Protein AF-A0A2V8YR56-F1 (afdb_monomer_lite)

pLDDT: mean 75.78, std 19.85, range [30.28, 98.62]

Secondary structure (DSSP, 8-state):
---------------TTHHHHHHHHHHHHHHHHHHHTTSSTTSHHHHHHHHHHHHHHHHHHHHHHHHHHHHHHHHHHHHHHHHHHHHHHHHHHHHHHHHHHHHHHHHHHHHHHHHHHHHHHHHHHHHHHHHHHHHHHHHHHHHHHHHHHHHHHHHHHHHHHHHHHHHHHHHHHHHHHHHHHHHHHHHHHHHHHHHHHHHHHHHHHHHHHH-TTEEEEEE--B-TT--BPSP-EEEEEETTS--EEEES-TTTSTT--TT-EEEEEE--SSS-S--EEEEEEE--TT---PPP---

Structure (mmCIF, N/CA/C/O backbone):
data_AF-A0A2V8YR56-F1
#
_entry.id   AF-A0A2V8YR56-F1
#
loop_
_atom_site.group_PDB
_atom_site.id
_atom_site.type_symbol
_atom_site.label_atom_id
_atom_site.label_alt_id
_atom_site.label_comp_id
_atom_site.label_asym_id
_atom_site.label_entity_id
_atom_site.label_seq_id
_atom_site.pdbx_PDB_ins_code
_atom_site.Cartn_x
_atom_site.Cartn_y
_atom_site.Cartn_z
_atom_site.occupancy
_atom_site.B_iso_or_equiv
_atom_site.auth_seq_id
_atom_site.auth_comp_id
_atom_site.auth_asym_id
_atom_site.auth_atom_id
_atom_site.pdbx_PDB_model_num
ATOM 1 N N . MET A 1 1 ? -68.450 28.497 108.795 1.00 38.78 1 MET A N 1
ATOM 2 C CA . MET A 1 1 ? -69.759 29.165 108.996 1.00 38.78 1 MET A CA 1
ATOM 3 C C . MET A 1 1 ? -70.811 28.077 109.131 1.00 38.78 1 MET A C 1
ATOM 5 O O . MET A 1 1 ? -70.766 27.164 108.332 1.00 38.78 1 MET A O 1
ATOM 9 N N . ALA A 1 2 ? -71.760 28.048 110.050 1.00 37.81 2 ALA A N 1
ATOM 10 C CA . ALA A 1 2 ? -71.986 28.731 111.309 1.00 37.81 2 ALA A CA 1
ATOM 11 C C . ALA A 1 2 ? -72.981 27.822 112.057 1.00 37.81 2 ALA A C 1
ATOM 13 O O . ALA A 1 2 ? -73.969 27.380 111.478 1.00 37.81 2 ALA A O 1
ATOM 14 N N . SER A 1 3 ? -72.681 27.518 113.317 1.00 43.03 3 SER A N 1
ATOM 15 C CA . SER A 1 3 ? -73.612 26.914 114.273 1.00 43.03 3 SER A CA 1
ATOM 16 C C . SER A 1 3 ? -74.784 27.865 114.526 1.00 43.03 3 SER A C 1
ATOM 18 O O . SER A 1 3 ? -74.559 29.077 114.558 1.00 43.03 3 SER A O 1
ATOM 20 N N . LYS A 1 4 ? -75.993 27.338 114.773 1.00 40.09 4 LYS A N 1
ATOM 21 C CA . LYS A 1 4 ? -76.930 27.962 115.722 1.00 40.09 4 LYS A CA 1
ATOM 22 C C . LYS A 1 4 ? -78.065 27.032 116.148 1.00 40.09 4 LYS A C 1
ATOM 24 O O . LYS A 1 4 ? -78.967 26.701 115.388 1.00 40.09 4 LYS A O 1
ATOM 29 N N . ILE A 1 5 ? -77.985 26.685 117.426 1.00 47.59 5 ILE A N 1
ATOM 30 C CA . ILE A 1 5 ? -79.056 26.237 118.311 1.00 47.59 5 ILE A CA 1
ATOM 31 C C . ILE A 1 5 ? -79.987 27.427 118.594 1.00 47.59 5 ILE A C 1
ATOM 33 O O . ILE A 1 5 ? -79.502 28.544 118.781 1.00 47.59 5 ILE A O 1
ATOM 37 N N . PHE A 1 6 ? -81.294 27.183 118.713 1.00 40.53 6 PHE A N 1
ATOM 38 C CA . PHE A 1 6 ? -82.210 28.081 119.421 1.00 40.53 6 PHE A CA 1
ATOM 39 C C . PHE A 1 6 ? -83.183 27.276 120.290 1.00 40.53 6 PHE A C 1
ATOM 41 O O . PHE A 1 6 ? -83.916 26.415 119.811 1.00 40.53 6 PHE A O 1
ATOM 48 N N . ALA A 1 7 ? -83.154 27.583 121.583 1.00 43.34 7 ALA A N 1
ATOM 49 C CA . ALA A 1 7 ? -84.198 27.299 122.559 1.00 43.34 7 ALA A CA 1
ATOM 50 C C . ALA A 1 7 ? -85.164 28.496 122.625 1.00 43.34 7 ALA A C 1
ATOM 52 O O . ALA A 1 7 ? -84.771 29.574 122.186 1.00 43.34 7 ALA A O 1
ATOM 53 N N . ILE A 1 8 ? -86.351 28.339 123.243 1.00 46.03 8 ILE A N 1
ATOM 54 C CA . ILE A 1 8 ? -86.917 29.237 124.288 1.00 46.03 8 ILE A CA 1
ATOM 55 C C . ILE A 1 8 ? -88.423 28.975 124.561 1.00 46.03 8 ILE A C 1
ATOM 57 O O . ILE A 1 8 ? -89.255 29.092 123.673 1.00 46.03 8 ILE A O 1
ATOM 61 N N . ARG A 1 9 ? -88.695 28.698 125.852 1.00 39.72 9 ARG A N 1
ATOM 62 C CA . ARG A 1 9 ? -89.756 29.167 126.790 1.00 39.72 9 ARG A CA 1
ATOM 63 C C . ARG A 1 9 ? -91.263 29.098 126.470 1.00 39.72 9 ARG A C 1
ATOM 65 O O . ARG A 1 9 ? -91.728 29.617 125.469 1.00 39.72 9 ARG A O 1
ATOM 72 N N . GLY A 1 10 ? -92.019 28.748 127.526 1.00 40.25 10 GLY A N 1
ATOM 73 C CA . GLY A 1 10 ? -93.288 29.410 127.890 1.00 40.25 10 GLY A CA 1
ATOM 74 C C . GLY A 1 10 ? -94.283 28.542 128.680 1.00 40.25 10 GLY A C 1
ATOM 75 O O . GLY A 1 10 ? -94.994 27.753 128.079 1.00 40.25 10 GLY A O 1
ATOM 76 N N . ALA A 1 11 ? -94.349 28.691 130.012 1.00 51.56 11 ALA A N 1
ATOM 77 C CA . ALA A 1 11 ? -95.270 27.991 130.934 1.00 51.56 11 ALA A CA 1
ATOM 78 C C . ALA A 1 11 ? -96.700 28.587 130.950 1.00 51.56 11 ALA A C 1
ATOM 80 O O . ALA A 1 11 ? -96.861 29.744 130.559 1.00 51.56 11 ALA A O 1
ATOM 81 N N . PRO A 1 12 ? -97.722 27.868 131.478 1.00 50.09 12 PRO A N 1
ATOM 82 C CA . PRO A 1 12 ? -98.486 28.462 132.594 1.00 50.09 12 PRO A CA 1
ATOM 83 C C . PRO A 1 12 ? -99.073 27.492 133.665 1.00 50.09 12 PRO A C 1
ATOM 85 O O . PRO A 1 12 ? -99.851 26.590 133.385 1.00 50.09 12 PRO A O 1
ATOM 88 N N . VAL A 1 13 ? -98.689 27.738 134.922 1.00 48.84 13 VAL A N 1
ATOM 89 C CA . VAL A 1 13 ? -99.407 27.947 136.216 1.00 48.84 13 VAL A CA 1
ATOM 90 C C . VAL A 1 13 ? -100.847 27.429 136.520 1.00 48.84 13 VAL A C 1
ATOM 92 O O . VAL A 1 13 ? -101.454 27.929 137.460 1.00 48.84 13 VAL A O 1
ATOM 95 N N . TRP A 1 14 ? -101.421 26.414 135.863 1.00 50.19 14 TRP A N 1
ATOM 96 C CA . TRP A 1 14 ? -102.775 25.909 136.240 1.00 50.19 14 TRP A CA 1
ATOM 97 C C . TRP A 1 14 ? -102.897 24.401 136.503 1.00 50.19 14 TRP A C 1
ATOM 99 O O . TRP A 1 14 ? -104.002 23.872 136.541 1.00 50.19 14 TRP A O 1
ATOM 109 N N . ALA A 1 15 ? -101.800 23.686 136.757 1.00 45.09 15 ALA A N 1
ATOM 110 C CA . ALA A 1 15 ? -101.863 22.237 137.003 1.00 45.09 15 ALA A CA 1
ATOM 111 C C . ALA A 1 15 ? -101.222 21.808 138.335 1.00 45.09 15 ALA A C 1
ATOM 113 O O . ALA A 1 15 ? -100.675 20.713 138.456 1.00 45.09 15 ALA A O 1
ATOM 114 N N . SER A 1 16 ? -101.319 22.656 139.367 1.00 49.50 16 SER A N 1
ATOM 115 C CA . SER A 1 16 ? -100.771 22.417 140.717 1.00 49.50 16 SER A CA 1
ATOM 116 C C . SER A 1 16 ? -101.420 21.246 141.484 1.00 49.50 16 SER A C 1
ATOM 118 O O . SER A 1 16 ? -101.022 20.959 142.607 1.00 49.50 16 SER A O 1
ATOM 120 N N . TRP A 1 17 ? -102.388 20.548 140.886 1.00 48.88 17 TRP A N 1
ATOM 121 C CA . TRP A 1 17 ? -103.023 19.344 141.437 1.00 48.88 17 TRP A CA 1
ATOM 122 C C . TRP A 1 17 ? -102.609 18.063 140.682 1.00 48.88 17 TRP A C 1
ATOM 124 O O . TRP A 1 17 ? -102.863 16.961 141.156 1.00 48.88 17 TRP A O 1
ATOM 134 N N . ALA A 1 18 ? -101.890 18.189 139.556 1.00 51.53 18 ALA A N 1
ATOM 135 C CA . ALA A 1 18 ? -101.329 17.059 138.805 1.00 51.53 18 ALA A CA 1
ATOM 136 C C . ALA A 1 18 ? -99.957 16.595 139.342 1.00 51.53 18 ALA A C 1
ATOM 138 O O . ALA A 1 18 ? -99.551 15.458 139.109 1.00 51.53 18 ALA A O 1
ATOM 139 N N . VAL A 1 19 ? -99.250 17.446 140.097 1.00 54.16 19 VAL A N 1
ATOM 140 C CA . VAL A 1 19 ? -97.899 17.158 140.622 1.00 54.16 19 VAL A CA 1
ATOM 141 C C . VAL A 1 19 ? -97.925 16.233 141.850 1.00 54.16 19 VAL A C 1
ATOM 143 O O . VAL A 1 19 ? -96.989 15.471 142.074 1.00 54.16 19 VAL A O 1
ATOM 146 N N . ALA A 1 20 ? -99.016 16.221 142.622 1.00 53.78 20 ALA A N 1
ATOM 147 C CA . ALA A 1 20 ? -99.147 15.327 143.776 1.00 53.78 20 ALA A CA 1
ATOM 148 C C . ALA A 1 20 ? -99.489 13.878 143.369 1.00 53.78 20 ALA A C 1
ATOM 150 O O . ALA A 1 20 ? -98.993 12.931 143.978 1.00 53.78 20 ALA A O 1
ATOM 151 N N . ALA A 1 21 ? -100.274 13.688 142.301 1.00 55.19 21 ALA A N 1
ATOM 152 C CA . ALA A 1 21 ? -100.610 12.360 141.782 1.00 55.19 21 ALA A CA 1
ATOM 153 C C . ALA A 1 21 ? -99.454 11.719 140.985 1.00 55.19 21 ALA A C 1
ATOM 155 O O . ALA A 1 21 ? -99.291 10.499 141.004 1.00 55.19 21 ALA A O 1
ATOM 156 N N . SER A 1 22 ? -98.602 12.522 140.332 1.00 53.62 22 SER A N 1
ATOM 157 C CA . SER A 1 22 ? -97.440 12.014 139.591 1.00 53.62 22 SER A CA 1
ATOM 158 C C . SER A 1 22 ? -96.289 11.549 140.492 1.00 53.62 22 SER A C 1
ATOM 160 O O . SER A 1 22 ? -95.562 10.634 140.106 1.00 53.62 22 SER A O 1
ATOM 162 N N . LEU A 1 23 ? -96.150 12.080 141.713 1.00 55.28 23 LEU A N 1
ATOM 163 C CA . LEU A 1 23 ? -95.121 11.628 142.660 1.00 55.28 23 LEU A CA 1
ATOM 164 C C . LEU A 1 23 ? -95.396 10.228 143.236 1.00 55.28 23 LEU A C 1
ATOM 166 O O . LEU A 1 23 ? -94.450 9.478 143.467 1.00 55.28 23 LEU A O 1
ATOM 170 N N . LEU A 1 24 ? -96.661 9.818 143.390 1.00 55.00 24 LEU A N 1
ATOM 171 C CA . LEU A 1 24 ? -96.988 8.459 143.853 1.00 55.00 24 LEU A CA 1
ATOM 172 C C . LEU A 1 24 ? -96.850 7.399 142.748 1.00 55.00 24 LEU A C 1
ATOM 174 O O . LEU A 1 24 ? -96.414 6.285 143.031 1.00 55.00 24 LEU A O 1
ATOM 178 N N . ILE A 1 25 ? -97.106 7.750 141.481 1.00 57.28 25 ILE A N 1
ATOM 179 C CA . ILE A 1 25 ? -96.804 6.862 140.342 1.00 57.28 25 ILE A CA 1
ATOM 180 C C . ILE A 1 25 ? -95.285 6.779 140.117 1.00 57.28 25 ILE A C 1
ATOM 182 O O . ILE A 1 25 ? -94.765 5.698 139.846 1.00 57.28 25 ILE A O 1
ATOM 186 N N . ALA A 1 26 ? -94.540 7.871 140.315 1.00 56.09 26 ALA A N 1
ATOM 187 C CA . ALA A 1 26 ? -93.087 7.876 140.152 1.00 56.09 26 ALA A CA 1
ATOM 188 C C . ALA A 1 26 ? -92.357 6.958 141.151 1.00 56.09 26 ALA A C 1
ATOM 190 O O . ALA A 1 26 ? -91.371 6.333 140.775 1.00 56.09 26 ALA A O 1
ATOM 191 N N . VAL A 1 27 ? -92.836 6.794 142.390 1.00 59.75 27 VAL A N 1
ATOM 192 C CA . VAL A 1 27 ? -92.189 5.892 143.370 1.00 59.75 27 VAL A CA 1
ATOM 193 C C . VAL A 1 27 ? -92.485 4.409 143.085 1.00 59.75 27 VAL A C 1
ATOM 195 O O . VAL A 1 27 ? -91.604 3.560 143.260 1.00 59.75 27 VAL A O 1
ATOM 198 N N . VAL A 1 28 ? -93.672 4.078 142.564 1.00 56.91 28 VAL A N 1
ATOM 199 C CA . VAL A 1 28 ? -94.017 2.697 142.164 1.00 56.91 28 VAL A CA 1
ATOM 200 C C . VAL A 1 28 ? -93.337 2.309 140.843 1.00 56.91 28 VAL A C 1
ATOM 202 O O . VAL A 1 28 ? -92.859 1.185 140.701 1.00 56.91 28 VAL A O 1
ATOM 205 N N . VAL A 1 29 ? -93.185 3.246 139.900 1.00 58.47 29 VAL A N 1
ATOM 206 C CA . VAL A 1 29 ? -92.453 2.997 138.646 1.00 58.47 29 VAL A CA 1
ATOM 207 C C . VAL A 1 29 ? -90.940 2.896 138.889 1.00 58.47 29 VAL A C 1
ATOM 209 O O . VAL A 1 29 ? -90.301 2.006 138.334 1.00 58.47 29 VAL A O 1
ATOM 212 N N . ASN A 1 30 ? -90.356 3.706 139.779 1.00 52.00 30 ASN A N 1
ATOM 213 C CA . ASN A 1 30 ? -88.904 3.690 140.010 1.00 52.00 30 ASN A CA 1
ATOM 214 C C . ASN A 1 30 ? -88.431 2.469 140.836 1.00 52.00 30 ASN A C 1
ATOM 216 O O . ASN A 1 30 ? -87.306 1.999 140.677 1.00 52.00 30 ASN A O 1
ATOM 220 N N . SER A 1 31 ? -89.305 1.879 141.660 1.00 55.12 31 SER A N 1
ATOM 221 C CA . SER A 1 31 ? -89.010 0.621 142.370 1.00 55.12 31 SER A CA 1
ATOM 222 C C . SER A 1 31 ? -89.173 -0.627 141.485 1.00 55.12 31 SER A C 1
ATOM 224 O O . SER A 1 31 ? -88.385 -1.566 141.610 1.00 55.12 31 SER A O 1
ATOM 226 N N . ALA A 1 32 ? -90.097 -0.615 140.515 1.00 55.19 32 ALA A N 1
ATOM 227 C CA . ALA A 1 32 ? -90.206 -1.670 139.501 1.00 55.19 32 ALA A CA 1
ATOM 228 C C . ALA A 1 32 ? -89.047 -1.638 138.479 1.00 55.19 32 ALA A C 1
ATOM 230 O O . ALA A 1 32 ? -88.557 -2.690 138.059 1.00 55.19 32 ALA A O 1
ATOM 231 N N . GLN A 1 33 ? -88.542 -0.449 138.130 1.00 53.69 33 GLN A N 1
ATOM 232 C CA . GLN A 1 33 ? -87.429 -0.288 137.184 1.00 53.69 33 GLN A CA 1
ATOM 233 C C . GLN A 1 33 ? -86.072 -0.709 137.785 1.00 53.69 33 GLN A C 1
ATOM 235 O O . GLN A 1 33 ? -85.227 -1.260 137.077 1.00 53.69 33 GLN A O 1
ATOM 240 N N . TYR A 1 34 ? -85.884 -0.555 139.102 1.00 55.72 34 TYR A N 1
ATOM 241 C CA . TYR A 1 34 ? -84.664 -1.005 139.784 1.00 55.72 34 TYR A CA 1
ATOM 242 C C . TYR A 1 34 ? -84.572 -2.538 139.910 1.00 55.72 34 TYR A C 1
ATOM 244 O O . TYR A 1 34 ? -83.475 -3.097 139.883 1.00 55.72 34 TYR A O 1
ATOM 252 N N . TRP A 1 35 ? -85.708 -3.247 139.973 1.00 53.84 35 TRP A N 1
ATOM 253 C CA . TRP A 1 35 ? -85.719 -4.716 140.025 1.00 53.84 35 TRP A CA 1
ATOM 254 C C . TRP A 1 35 ? -85.601 -5.368 138.633 1.00 53.84 35 TRP A C 1
ATOM 256 O O . TRP A 1 35 ? -84.980 -6.423 138.504 1.00 53.84 35 TRP A O 1
ATOM 266 N N . PHE A 1 36 ? -86.092 -4.715 137.569 1.00 52.25 36 PHE A N 1
ATOM 267 C CA . PHE A 1 36 ? -85.931 -5.201 136.187 1.00 52.25 36 PHE A CA 1
ATOM 268 C C . PHE A 1 36 ? -84.516 -4.976 135.617 1.00 52.25 36 PHE A C 1
ATOM 270 O O . PHE A 1 36 ? -84.034 -5.788 134.830 1.00 52.25 36 PHE A O 1
ATOM 277 N N . SER A 1 37 ? -83.798 -3.939 136.068 1.00 51.03 37 SER A N 1
ATOM 278 C CA . SER A 1 37 ? -82.438 -3.630 135.584 1.00 51.03 37 SER A CA 1
ATOM 279 C C . SER A 1 37 ? -81.355 -4.606 136.090 1.00 51.03 37 SER A C 1
ATOM 281 O O . SER A 1 37 ? -80.289 -4.728 135.493 1.00 51.03 37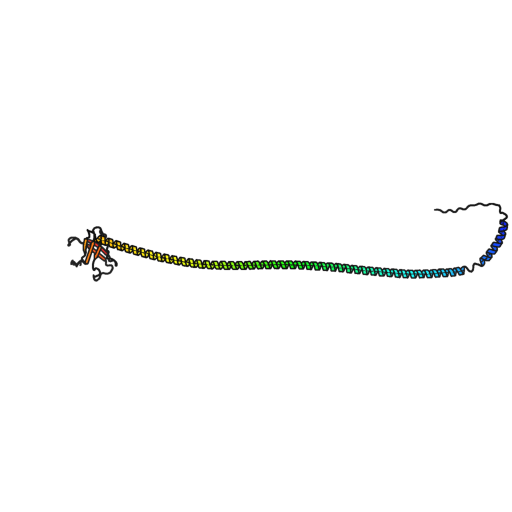 SER A O 1
ATOM 283 N N . LYS A 1 38 ? -81.630 -5.392 137.145 1.00 50.66 38 LYS A N 1
ATOM 284 C CA . LYS A 1 38 ? -80.685 -6.402 137.668 1.00 50.66 38 LYS A CA 1
ATOM 285 C C . LYS A 1 38 ? -80.853 -7.812 137.083 1.00 50.66 38 LYS A C 1
ATOM 287 O O . LYS A 1 38 ? -80.048 -8.682 137.400 1.00 50.66 38 LYS A O 1
ATOM 292 N N . ARG A 1 39 ? -81.856 -8.049 136.223 1.00 48.72 39 ARG A N 1
ATOM 293 C CA . ARG A 1 39 ? -82.095 -9.356 135.569 1.00 48.72 39 ARG A CA 1
ATOM 294 C C . ARG A 1 39 ? -81.769 -9.409 134.070 1.00 48.72 39 ARG A C 1
ATOM 296 O O . ARG A 1 39 ? -81.867 -10.485 133.497 1.00 48.72 39 ARG A O 1
ATOM 303 N N . LEU A 1 40 ? -81.324 -8.307 133.458 1.00 48.53 40 LEU A N 1
ATOM 304 C CA . LEU A 1 40 ? -80.903 -8.267 132.044 1.00 48.53 40 LEU A CA 1
ATOM 305 C C . LEU A 1 40 ? -79.391 -8.065 131.820 1.00 48.53 40 LEU A C 1
ATOM 307 O O . LEU A 1 40 ? -78.943 -8.051 130.681 1.00 48.53 40 LEU A O 1
ATOM 311 N N . SER A 1 41 ? -78.578 -7.985 132.877 1.00 48.84 41 SER A N 1
ATOM 312 C CA . SER A 1 41 ? -77.123 -7.752 132.781 1.00 48.84 41 SER A CA 1
ATOM 313 C C . SER A 1 41 ? -76.298 -9.044 132.926 1.00 48.84 41 SER A C 1
ATOM 315 O O . SER A 1 41 ? -75.334 -9.107 133.681 1.00 48.84 41 SER A O 1
ATOM 317 N N . GLY A 1 42 ? -76.729 -10.110 132.246 1.00 45.66 42 GLY A N 1
ATOM 318 C CA . GLY A 1 42 ? -76.044 -11.414 132.242 1.00 45.66 42 GLY A CA 1
ATOM 319 C C . GLY A 1 42 ? -75.867 -12.043 130.857 1.00 45.66 42 GLY A C 1
ATOM 320 O O . GLY A 1 42 ? -75.021 -12.916 130.706 1.00 45.66 42 GLY A O 1
ATOM 321 N N . ASP A 1 43 ? -76.605 -11.574 129.843 1.00 47.09 43 ASP A N 1
ATOM 322 C CA . ASP A 1 43 ? -76.658 -12.203 128.510 1.00 47.09 43 ASP A CA 1
ATOM 323 C C . ASP A 1 43 ? -76.063 -11.323 127.384 1.00 47.09 43 ASP A C 1
ATOM 325 O O . ASP A 1 43 ? -75.841 -11.777 126.260 1.00 47.09 43 ASP A O 1
ATOM 329 N N . GLU A 1 44 ? -75.724 -10.062 127.681 1.00 46.91 44 GLU A N 1
ATOM 330 C CA . GLU A 1 44 ? -75.056 -9.158 126.730 1.00 46.91 44 GLU A CA 1
ATOM 331 C C . GLU A 1 44 ? -73.542 -9.399 126.630 1.00 46.91 44 GLU A C 1
ATOM 333 O O . GLU A 1 44 ? -72.958 -9.169 125.574 1.00 46.91 44 GLU A O 1
ATOM 338 N N . GLN A 1 45 ? -72.899 -9.945 127.668 1.00 50.03 45 GLN A N 1
ATOM 339 C CA . GLN A 1 45 ? -71.475 -10.306 127.600 1.00 50.03 45 GLN A CA 1
ATOM 340 C C . GLN A 1 45 ? -71.242 -11.590 126.787 1.00 50.03 45 GLN A C 1
ATOM 342 O O . GLN A 1 45 ? -70.236 -11.692 126.090 1.00 50.03 45 GLN A O 1
ATOM 347 N N . ALA A 1 46 ? -72.195 -12.530 126.775 1.00 51.91 46 ALA A N 1
ATOM 348 C CA . ALA A 1 46 ? -72.118 -13.724 125.930 1.00 51.91 46 ALA A CA 1
ATOM 349 C C . ALA A 1 46 ? -72.362 -13.394 124.446 1.00 51.91 46 ALA A C 1
ATOM 351 O O . ALA A 1 46 ? -71.638 -13.883 123.579 1.00 51.91 46 ALA A O 1
ATOM 352 N N . ARG A 1 47 ? -73.314 -12.499 124.138 1.00 52.94 47 ARG A N 1
ATOM 353 C CA . ARG A 1 47 ? -73.529 -12.014 122.764 1.00 52.94 47 ARG A CA 1
ATOM 354 C C . ARG A 1 47 ? -72.399 -11.121 122.267 1.00 52.94 47 ARG A C 1
ATOM 356 O O . ARG A 1 47 ? -72.056 -11.232 121.099 1.00 52.94 47 ARG A O 1
ATOM 363 N N . ALA A 1 48 ? -71.775 -10.314 123.127 1.00 56.03 48 ALA A N 1
ATOM 364 C CA . ALA A 1 48 ? -70.582 -9.554 122.761 1.00 56.03 48 ALA A CA 1
ATOM 365 C C . ALA A 1 48 ? -69.407 -10.478 122.406 1.00 56.03 48 ALA A C 1
ATOM 367 O O . ALA A 1 48 ? -68.745 -10.234 121.409 1.00 56.03 48 ALA A O 1
ATOM 368 N N . ILE A 1 49 ? -69.191 -11.578 123.136 1.00 61.06 49 ILE A N 1
ATOM 369 C CA . ILE A 1 49 ? -68.124 -12.546 122.821 1.00 61.06 49 ILE A CA 1
ATOM 370 C C . ILE A 1 49 ? -68.431 -13.329 121.533 1.00 61.06 49 ILE A C 1
ATOM 372 O O . ILE A 1 49 ? -67.524 -13.580 120.742 1.00 61.06 49 ILE A O 1
ATOM 376 N N . VAL A 1 50 ? -69.697 -13.684 121.280 1.00 63.94 50 VAL A N 1
ATOM 377 C CA . VAL A 1 50 ? -70.109 -14.373 120.041 1.00 63.94 50 VAL A CA 1
ATOM 378 C C . VAL A 1 50 ? -70.030 -13.444 118.825 1.00 63.94 50 VAL A C 1
ATOM 380 O O . VAL A 1 50 ? -69.456 -13.835 117.815 1.00 63.94 50 VAL A O 1
ATOM 383 N N . LEU A 1 51 ? -70.500 -12.199 118.935 1.00 62.28 51 LEU A N 1
ATOM 384 C CA . LEU A 1 51 ? -70.358 -11.181 117.887 1.00 62.28 51 LEU A CA 1
ATOM 385 C C . LEU A 1 51 ? -68.897 -10.808 117.651 1.00 62.28 51 LEU A C 1
ATOM 387 O O . LEU A 1 51 ? -68.507 -10.563 116.519 1.00 62.28 51 LEU A O 1
ATOM 391 N N . GLN A 1 52 ? -68.069 -10.787 118.692 1.00 65.38 52 GLN A N 1
ATOM 392 C CA . GLN A 1 52 ? -66.642 -10.531 118.541 1.00 65.38 52 GLN A CA 1
ATOM 393 C C . GLN A 1 52 ? -65.944 -11.691 117.833 1.00 65.38 52 GLN A C 1
ATOM 395 O O . GLN A 1 52 ? -65.121 -11.454 116.960 1.00 65.38 52 GLN A O 1
ATOM 400 N N . LYS A 1 53 ? -66.365 -12.931 118.102 1.00 73.00 53 LYS A N 1
ATOM 401 C CA . LYS A 1 53 ? -65.904 -14.116 117.373 1.00 73.00 53 LYS A CA 1
ATOM 402 C C . LYS A 1 53 ? -66.359 -14.123 115.909 1.00 73.00 53 LYS A C 1
ATOM 404 O O . LYS A 1 53 ? -65.599 -14.549 115.049 1.00 73.00 53 LYS A O 1
ATOM 409 N N . GLU A 1 54 ? -67.555 -13.618 115.617 1.00 75.88 54 GLU A N 1
ATOM 410 C CA . GLU A 1 54 ? -68.084 -13.479 114.254 1.00 75.88 54 GLU A CA 1
ATOM 411 C C . GLU A 1 54 ? -67.411 -12.320 113.496 1.00 75.88 54 GLU A C 1
ATOM 413 O O . GLU A 1 54 ? -67.079 -12.450 112.322 1.00 75.88 54 GLU A O 1
ATOM 418 N N . VAL A 1 55 ? -67.098 -11.216 114.181 1.00 74.56 55 VAL A N 1
ATOM 419 C CA . VAL A 1 55 ? -66.274 -10.119 113.648 1.00 74.56 55 VAL A CA 1
ATOM 420 C C . VAL A 1 55 ? -64.836 -10.577 113.407 1.00 74.56 55 VAL A C 1
ATOM 422 O O . VAL A 1 55 ? -64.242 -10.179 112.407 1.00 74.56 55 VAL A O 1
ATOM 425 N N . ASP A 1 56 ? -64.277 -11.421 114.271 1.00 76.56 56 ASP A N 1
ATOM 426 C CA . ASP A 1 56 ? -62.938 -11.980 114.091 1.00 76.56 56 ASP A CA 1
ATOM 427 C C . ASP A 1 56 ? -62.910 -13.024 112.961 1.00 76.56 56 ASP A C 1
ATOM 429 O O . ASP A 1 56 ? -61.990 -12.989 112.147 1.00 76.56 56 ASP A O 1
ATOM 433 N N . GLN A 1 57 ? -63.951 -13.853 112.808 1.00 78.31 57 GLN A N 1
ATOM 434 C CA . GLN A 1 57 ? -64.108 -14.749 111.652 1.00 78.31 57 GLN A CA 1
ATOM 435 C C . GLN A 1 57 ? -64.286 -13.982 110.342 1.00 78.31 57 GLN A C 1
ATOM 437 O O . GLN A 1 57 ? -63.618 -14.288 109.364 1.00 78.31 57 GLN A O 1
ATOM 442 N N . LEU A 1 58 ? -65.112 -12.934 110.318 1.00 75.88 58 LEU A N 1
ATOM 443 C CA . LEU A 1 58 ? -65.261 -12.082 109.138 1.00 75.88 58 LEU A CA 1
ATOM 444 C C . LEU A 1 58 ? -63.975 -11.314 108.825 1.00 75.88 58 LEU A C 1
ATOM 446 O O . LEU A 1 58 ? -63.679 -11.072 107.660 1.00 75.88 58 LEU A O 1
ATOM 450 N N . ARG A 1 59 ? -63.180 -10.939 109.834 1.00 78.62 59 ARG A N 1
ATOM 451 C CA . ARG A 1 59 ? -61.843 -10.363 109.624 1.00 78.62 59 ARG A CA 1
ATOM 452 C C . ARG A 1 59 ? -60.868 -11.385 109.056 1.00 78.62 59 ARG A C 1
ATOM 454 O O . ARG A 1 59 ? -60.058 -11.007 108.215 1.00 78.62 59 ARG A O 1
ATOM 461 N N . GLU A 1 60 ? -60.946 -12.639 109.485 1.00 81.38 60 GLU A N 1
ATOM 462 C CA . GLU A 1 60 ? -60.108 -13.733 108.991 1.00 81.38 60 GLU A CA 1
ATOM 463 C C . GLU A 1 60 ? -60.487 -14.136 107.556 1.00 81.38 60 GLU A C 1
ATOM 465 O O . GLU A 1 60 ? -59.609 -14.255 106.702 1.00 81.38 60 GLU A O 1
ATOM 470 N N . ASP A 1 61 ? -61.781 -14.221 107.246 1.00 81.62 61 ASP A N 1
ATOM 471 C CA . ASP A 1 61 ? -62.288 -14.488 105.897 1.00 81.62 61 ASP A CA 1
ATOM 472 C C . ASP A 1 61 ? -62.012 -13.320 104.947 1.00 81.62 61 ASP A C 1
ATOM 474 O O . ASP A 1 61 ? -61.580 -13.525 103.816 1.00 81.62 61 ASP A O 1
ATOM 478 N N . LEU A 1 62 ? -62.154 -12.077 105.411 1.00 77.69 62 LEU A N 1
ATOM 479 C CA . LEU A 1 62 ? -61.818 -10.894 104.619 1.00 77.69 62 LEU A CA 1
ATOM 480 C C . LEU A 1 62 ? -60.297 -10.738 104.450 1.00 77.69 62 LEU A C 1
ATOM 482 O O . LEU A 1 62 ? -59.843 -10.214 103.432 1.00 77.69 62 LEU A O 1
ATOM 486 N N . ALA A 1 63 ? -59.490 -11.225 105.399 1.00 81.25 63 ALA A N 1
ATOM 487 C CA . ALA A 1 63 ? -58.042 -11.340 105.239 1.00 81.25 63 ALA A CA 1
ATOM 488 C C . ALA A 1 63 ? -57.666 -12.440 104.233 1.00 81.25 63 ALA A C 1
ATOM 490 O O . ALA A 1 63 ? -56.793 -12.202 103.398 1.00 81.25 63 ALA A O 1
ATOM 491 N N . LYS A 1 64 ? -58.350 -13.593 104.245 1.00 85.69 64 LYS A N 1
ATOM 492 C CA . LYS A 1 64 ? -58.189 -14.652 103.234 1.00 85.69 64 LYS A CA 1
ATOM 493 C C . LYS A 1 64 ? -58.596 -14.189 101.844 1.00 85.69 64 LYS A C 1
ATOM 495 O O . LYS A 1 64 ? -57.811 -14.340 100.918 1.00 85.69 64 LYS A O 1
ATOM 500 N N . GLU A 1 65 ? -59.752 -13.552 101.691 1.00 82.19 65 GLU A N 1
ATOM 501 C CA . GLU A 1 65 ? -60.214 -13.057 100.392 1.00 82.19 65 GLU A CA 1
ATOM 502 C C . GLU A 1 65 ? -59.286 -11.953 99.859 1.00 82.19 65 GLU A C 1
ATOM 504 O O . GLU A 1 65 ? -58.979 -11.901 98.667 1.00 82.19 65 GLU A O 1
ATOM 509 N N . ARG A 1 66 ? -58.758 -11.089 100.739 1.00 81.81 66 ARG A N 1
ATOM 510 C CA . ARG A 1 66 ? -57.710 -10.127 100.365 1.00 81.81 66 ARG A CA 1
ATOM 511 C C . ARG A 1 66 ? -56.401 -10.809 99.986 1.00 81.81 66 ARG A C 1
ATOM 513 O O . ARG A 1 66 ? -55.767 -10.341 99.047 1.00 81.81 66 ARG A O 1
ATOM 520 N N . ALA A 1 67 ? -56.004 -11.887 100.659 1.00 81.00 67 ALA A N 1
ATOM 521 C CA . ALA A 1 67 ? -54.811 -12.655 100.309 1.00 81.00 67 ALA A CA 1
ATOM 522 C C . ALA A 1 67 ? -54.975 -13.397 98.970 1.00 81.00 67 ALA A C 1
ATOM 524 O O . ALA A 1 67 ? -54.059 -13.386 98.154 1.00 81.00 67 ALA A O 1
ATOM 525 N N . GLU A 1 68 ? -56.147 -13.968 98.690 1.00 83.31 68 GLU A N 1
ATOM 526 C CA . GLU A 1 68 ? -56.465 -14.625 97.416 1.00 83.31 68 GLU A CA 1
ATOM 527 C C . GLU A 1 68 ? -56.586 -13.620 96.263 1.00 83.31 68 GLU A C 1
ATOM 529 O O . GLU A 1 68 ? -56.088 -13.866 95.160 1.00 83.31 68 GLU A O 1
ATOM 534 N N . ARG A 1 69 ? -57.180 -12.444 96.504 1.00 80.44 69 ARG A N 1
ATOM 535 C CA . ARG A 1 69 ? -57.186 -11.333 95.539 1.00 80.44 69 ARG A CA 1
ATOM 536 C C . ARG A 1 69 ? -55.795 -10.752 95.324 1.00 80.44 69 ARG A C 1
ATOM 538 O O . ARG A 1 69 ? -55.462 -10.434 94.191 1.00 80.44 69 ARG A O 1
ATOM 545 N N . ALA A 1 70 ? -54.970 -10.655 96.365 1.00 81.56 70 ALA A N 1
ATOM 546 C CA . ALA A 1 70 ? -53.577 -10.244 96.228 1.00 81.56 70 ALA A CA 1
ATOM 547 C C . ALA A 1 70 ? -52.778 -11.272 95.415 1.00 81.56 70 ALA A C 1
ATOM 549 O O . ALA A 1 70 ? -52.106 -10.884 94.470 1.00 81.56 70 ALA A O 1
ATOM 550 N N . GLN A 1 71 ? -52.928 -12.574 95.686 1.00 83.25 71 GLN A N 1
ATOM 551 C CA . GLN A 1 71 ? -52.263 -13.634 94.919 1.00 83.25 71 GLN A CA 1
ATOM 552 C C . GLN A 1 71 ? -52.753 -13.732 93.470 1.00 83.25 71 GLN A C 1
ATOM 554 O O . GLN A 1 71 ? -51.963 -14.003 92.569 1.00 83.25 71 GLN A O 1
ATOM 559 N N . SER A 1 72 ? -54.047 -13.541 93.209 1.00 81.69 72 SER A N 1
ATOM 560 C CA . SER A 1 72 ? -54.578 -13.530 91.838 1.00 81.69 72 SER A CA 1
ATOM 561 C C . SER A 1 72 ? -54.205 -12.253 91.090 1.00 81.69 72 SER A C 1
ATOM 563 O O . SER A 1 72 ? -53.865 -12.345 89.914 1.00 81.69 72 SER A O 1
ATOM 565 N N . ALA A 1 73 ? -54.169 -11.099 91.760 1.00 80.44 73 ALA A N 1
ATOM 566 C CA . ALA A 1 73 ? -53.614 -9.871 91.201 1.00 80.44 73 ALA A CA 1
ATOM 567 C C . ALA A 1 73 ? -52.120 -10.037 90.894 1.00 80.44 73 ALA A C 1
ATOM 569 O O . ALA A 1 73 ? -51.705 -9.690 89.801 1.00 80.44 73 ALA A O 1
ATOM 570 N N . GLU A 1 74 ? -51.336 -10.652 91.781 1.00 83.31 74 GLU A N 1
ATOM 571 C CA . GLU A 1 74 ? -49.903 -10.915 91.582 1.00 83.31 74 GLU A CA 1
ATOM 572 C C . GLU A 1 74 ? -49.643 -11.932 90.452 1.00 83.31 74 GLU A C 1
ATOM 574 O O . GLU A 1 74 ? -48.728 -11.775 89.638 1.00 83.31 74 GLU A O 1
ATOM 579 N N . LYS A 1 75 ? -50.505 -12.948 90.307 1.00 83.88 75 LYS A N 1
ATOM 580 C CA . LYS A 1 75 ? -50.505 -13.853 89.142 1.00 83.88 75 LYS A CA 1
ATOM 581 C C . LYS A 1 75 ? -50.902 -13.138 87.848 1.00 83.88 75 LYS A C 1
ATOM 583 O O . LYS A 1 75 ? -50.342 -13.427 86.796 1.00 83.88 75 LYS A O 1
ATOM 588 N N . GLN A 1 76 ? -51.851 -12.205 87.902 1.00 83.81 76 GLN A N 1
ATOM 589 C CA . GLN A 1 76 ? -52.251 -11.413 86.738 1.00 83.81 76 GLN A CA 1
ATOM 590 C C . GLN A 1 76 ? -51.186 -10.386 86.350 1.00 83.81 76 GLN A C 1
ATOM 592 O O . GLN A 1 76 ? -50.939 -10.213 85.159 1.00 83.81 76 GLN A O 1
ATOM 597 N N . THR A 1 77 ? -50.516 -9.744 87.310 1.00 82.69 77 THR A N 1
ATOM 598 C CA . THR A 1 77 ? -49.414 -8.818 87.025 1.00 82.69 77 THR A CA 1
ATOM 599 C C . THR A 1 77 ? -48.210 -9.562 86.473 1.00 82.69 77 THR A C 1
ATOM 601 O O . THR A 1 77 ? -47.674 -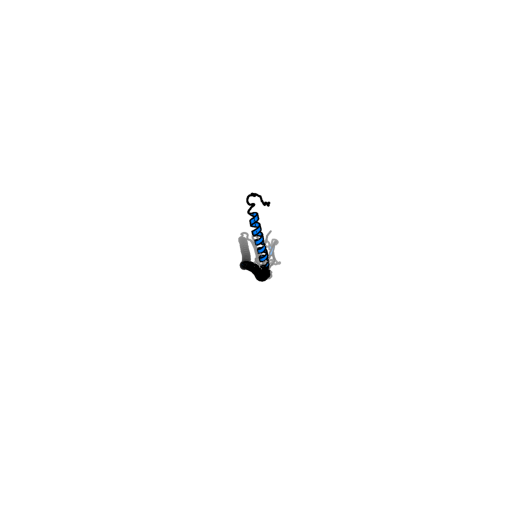9.126 85.463 1.00 82.69 77 THR A O 1
ATOM 604 N N . SER A 1 78 ? -47.845 -10.722 87.027 1.00 84.88 78 SER A N 1
ATOM 605 C CA . SER A 1 78 ? -46.758 -11.546 86.475 1.00 84.88 78 SER A CA 1
ATOM 606 C C . SER A 1 78 ? -47.092 -12.122 85.092 1.00 84.88 78 SER A C 1
ATOM 608 O O . SER A 1 78 ? -46.237 -12.126 84.211 1.00 84.88 78 SER A O 1
ATOM 610 N N . ALA A 1 79 ? -48.341 -12.524 84.823 1.00 85.12 79 ALA A N 1
ATOM 611 C CA . ALA A 1 79 ? -48.768 -12.924 83.476 1.00 85.12 79 ALA A CA 1
ATOM 612 C C . ALA A 1 79 ? -48.788 -11.743 82.479 1.00 85.12 79 ALA A C 1
ATOM 614 O O . ALA A 1 79 ? -48.404 -11.895 81.315 1.00 85.12 79 ALA A O 1
ATOM 615 N N . ALA A 1 80 ? -49.199 -10.551 82.920 1.00 84.00 80 ALA A N 1
ATOM 616 C CA . ALA A 1 80 ? -49.155 -9.328 82.118 1.00 84.00 80 ALA A CA 1
ATOM 617 C C . ALA A 1 80 ? -47.711 -8.857 81.856 1.00 84.00 80 ALA A C 1
ATOM 619 O O . ALA A 1 80 ? -47.410 -8.349 80.778 1.00 84.00 80 ALA A O 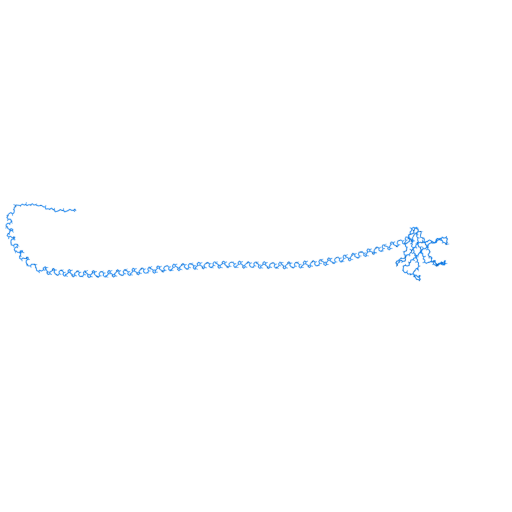1
ATOM 620 N N . GLU A 1 81 ? -46.803 -9.040 82.812 1.00 85.94 81 GLU A N 1
ATOM 621 C CA . GLU A 1 81 ? -45.375 -8.761 82.646 1.00 85.94 81 GLU A CA 1
ATOM 622 C C . GLU A 1 81 ? -44.712 -9.769 81.709 1.00 85.94 81 GLU A C 1
ATOM 624 O O . GLU A 1 81 ? -44.018 -9.351 80.786 1.00 85.94 81 GLU A O 1
ATOM 629 N N . ASN A 1 82 ? -44.997 -11.065 81.855 1.00 88.62 82 ASN A N 1
ATOM 630 C CA . ASN A 1 82 ? -44.482 -12.101 80.956 1.00 88.62 82 ASN A CA 1
ATOM 631 C C . ASN A 1 82 ? -44.983 -11.906 79.516 1.00 88.62 82 ASN A C 1
ATOM 633 O O . ASN A 1 82 ? -44.199 -11.988 78.575 1.00 88.62 82 ASN A O 1
ATOM 637 N N . SER A 1 83 ? -46.264 -11.571 79.323 1.00 86.19 83 SER A N 1
ATOM 638 C CA . SER A 1 83 ? -46.804 -11.270 77.986 1.00 86.19 83 SER A CA 1
ATOM 639 C C . SER A 1 83 ? -46.240 -9.975 77.394 1.00 86.19 83 SER A C 1
ATOM 641 O O . SER A 1 83 ? -45.959 -9.928 76.198 1.00 86.19 83 SER A O 1
ATOM 643 N N . LYS A 1 84 ? -45.988 -8.939 78.209 1.00 90.06 84 LYS A N 1
ATOM 644 C CA . LYS A 1 84 ? -45.252 -7.744 77.763 1.00 90.06 84 LYS A CA 1
ATOM 645 C C . LYS A 1 84 ? -43.821 -8.080 77.358 1.00 90.06 84 LYS A C 1
ATOM 647 O O . LYS A 1 84 ? -43.383 -7.622 76.308 1.00 90.06 84 LYS A O 1
ATOM 652 N N . GLN A 1 85 ? -43.110 -8.880 78.150 1.00 89.12 85 GLN A N 1
ATOM 653 C CA . GLN A 1 85 ? -41.751 -9.319 77.829 1.00 89.12 85 GLN A CA 1
ATOM 654 C C . GLN A 1 85 ? -41.728 -10.112 76.519 1.00 89.12 85 GLN A C 1
ATOM 656 O O . GLN A 1 85 ? -40.911 -9.822 75.643 1.00 89.12 85 GLN A O 1
ATOM 661 N N . GLN A 1 86 ? -42.680 -11.024 76.326 1.00 90.00 86 GLN A N 1
ATOM 662 C CA . GLN A 1 86 ? -42.804 -11.805 75.100 1.00 90.00 86 GLN A CA 1
ATOM 663 C C . GLN A 1 86 ? -43.127 -10.926 73.881 1.00 90.00 86 GLN A C 1
ATOM 665 O O . GLN A 1 86 ? -42.434 -11.011 72.871 1.00 90.00 86 GLN A O 1
ATOM 670 N N . ALA A 1 87 ? -44.058 -9.975 74.003 1.00 89.88 87 ALA A N 1
ATOM 671 C CA . ALA A 1 87 ? -44.350 -9.015 72.937 1.00 89.88 87 ALA A CA 1
ATOM 672 C C . ALA A 1 87 ? -43.153 -8.098 72.618 1.00 89.88 87 ALA A C 1
ATOM 674 O O . ALA A 1 87 ? -42.962 -7.694 71.470 1.00 89.88 87 ALA A O 1
ATOM 675 N N . THR A 1 88 ? -42.325 -7.742 73.609 1.00 92.38 88 THR A N 1
ATOM 676 C CA . THR A 1 88 ? -41.091 -6.981 73.352 1.00 92.38 88 THR A CA 1
ATOM 677 C C . THR A 1 88 ? -40.019 -7.822 72.664 1.00 92.38 88 THR A C 1
ATOM 679 O O . THR A 1 88 ? -39.333 -7.303 71.783 1.00 92.38 88 THR A O 1
ATOM 682 N N . ALA A 1 89 ? -39.909 -9.110 73.006 1.00 91.81 89 ALA A N 1
ATOM 683 C CA . ALA A 1 89 ? -38.993 -10.040 72.357 1.00 91.81 89 ALA A CA 1
ATOM 684 C C . ALA A 1 89 ? -39.390 -10.266 70.890 1.00 91.81 89 ALA A C 1
ATOM 686 O O . ALA A 1 89 ? -38.569 -10.035 70.003 1.00 91.81 89 ALA A O 1
ATOM 687 N N . GLU A 1 90 ? -40.663 -10.558 70.617 1.00 93.69 90 GLU A N 1
ATOM 688 C CA . GLU A 1 90 ? -41.202 -10.714 69.256 1.00 93.69 90 GLU A CA 1
ATOM 689 C C . GLU A 1 90 ? -41.065 -9.423 68.428 1.00 93.69 90 GLU A C 1
ATOM 691 O O . GLU A 1 90 ? -40.658 -9.448 67.264 1.00 93.69 90 GLU A O 1
ATOM 696 N N . ASN A 1 91 ? -41.312 -8.253 69.030 1.00 94.19 91 ASN A N 1
ATOM 697 C CA . ASN A 1 91 ? -41.070 -6.970 68.360 1.00 94.19 91 ASN A CA 1
ATOM 698 C C . ASN A 1 91 ? -39.583 -6.733 68.053 1.00 94.19 91 ASN A C 1
ATOM 700 O O . ASN A 1 91 ? -39.248 -6.066 67.074 1.00 94.19 91 ASN A O 1
ATOM 704 N N . SER A 1 92 ? -38.673 -7.250 68.880 1.00 94.88 92 SER A N 1
ATOM 705 C CA . SER A 1 92 ? -37.236 -7.151 68.619 1.00 94.88 92 SER A CA 1
ATOM 706 C C . SER A 1 92 ? -36.801 -8.082 67.483 1.00 94.88 92 SER A C 1
ATOM 708 O O . SER A 1 92 ? -36.007 -7.671 66.638 1.00 94.88 92 SER A O 1
ATOM 710 N N . GLU A 1 93 ? -37.364 -9.289 67.406 1.00 95.62 93 GLU A N 1
ATOM 711 C CA . GLU A 1 93 ? -37.089 -10.253 66.336 1.00 95.62 93 GLU A CA 1
ATOM 712 C C . GLU A 1 93 ? -37.643 -9.782 64.995 1.00 95.62 93 GLU A C 1
ATOM 714 O O . GLU A 1 93 ? -36.917 -9.752 64.006 1.00 95.62 93 GLU A O 1
ATOM 719 N N . THR A 1 94 ? -38.890 -9.312 64.960 1.00 95.69 94 THR A N 1
ATOM 720 C CA . THR A 1 94 ? -39.485 -8.751 63.737 1.00 95.69 94 THR A CA 1
ATOM 721 C C . THR A 1 94 ? -38.686 -7.559 63.214 1.00 95.69 94 THR A C 1
ATOM 723 O O . THR A 1 94 ? -38.447 -7.461 62.012 1.00 95.69 94 THR A O 1
ATOM 726 N N . ARG A 1 95 ? -38.185 -6.683 64.097 1.00 96.12 95 ARG A N 1
ATOM 727 C CA . ARG A 1 95 ? -37.283 -5.588 63.704 1.00 96.12 95 ARG A CA 1
ATOM 728 C C . ARG A 1 95 ? -35.963 -6.092 63.123 1.00 96.12 95 ARG A C 1
ATOM 730 O O . ARG A 1 95 ? -35.512 -5.524 62.132 1.00 96.12 95 ARG A O 1
ATOM 737 N N . LYS A 1 96 ? -35.364 -7.140 63.700 1.00 97.38 96 LYS A N 1
ATOM 738 C CA . LYS A 1 96 ? -34.143 -7.762 63.159 1.00 97.38 96 LYS A CA 1
ATOM 739 C C . LYS A 1 96 ? -34.387 -8.346 61.770 1.00 97.38 96 LYS A C 1
ATOM 741 O O . LYS A 1 96 ? -33.679 -7.988 60.839 1.00 97.38 96 LYS A O 1
ATOM 746 N N . VAL A 1 97 ? -35.451 -9.128 61.600 1.00 97.19 97 VAL A N 1
ATOM 747 C CA . VAL A 1 97 ? -35.809 -9.736 60.307 1.00 97.19 97 VAL A CA 1
ATOM 748 C C . VAL A 1 97 ? -36.122 -8.677 59.248 1.00 97.19 97 VAL A C 1
ATOM 750 O O . VAL A 1 97 ? -35.791 -8.850 58.074 1.00 97.19 97 VAL A O 1
ATOM 753 N N . LEU A 1 98 ? -36.749 -7.560 59.630 1.00 97.44 98 LEU A N 1
ATOM 754 C CA . LEU A 1 98 ? -36.978 -6.436 58.720 1.00 97.44 98 LEU A CA 1
ATOM 755 C C . LEU A 1 98 ? -35.669 -5.748 58.319 1.00 97.44 98 LEU A C 1
ATOM 757 O O . LEU A 1 98 ? -35.516 -5.407 57.147 1.00 97.44 98 LEU A O 1
ATOM 761 N N . ALA A 1 99 ? -34.734 -5.566 59.255 1.00 97.50 99 ALA A N 1
ATOM 762 C CA . ALA A 1 99 ? -33.417 -5.005 58.964 1.00 97.50 99 ALA A CA 1
ATOM 763 C C . ALA A 1 99 ? -32.612 -5.920 58.026 1.00 97.50 99 ALA A C 1
ATOM 765 O O . ALA A 1 99 ? -32.103 -5.448 57.013 1.00 97.50 99 ALA A O 1
ATOM 766 N N . GLU A 1 100 ? -32.596 -7.228 58.288 1.00 97.75 100 GLU A N 1
ATOM 767 C CA . GLU A 1 100 ? -31.952 -8.228 57.428 1.00 97.75 100 GLU A CA 1
ATOM 768 C C . GLU A 1 100 ? -32.591 -8.270 56.033 1.00 97.75 100 GLU A C 1
ATOM 770 O O . GLU A 1 100 ? -31.891 -8.271 55.026 1.00 97.75 100 GLU A O 1
ATOM 775 N N . ASN A 1 101 ? -33.923 -8.215 55.931 1.00 97.12 101 ASN A N 1
ATOM 776 C CA . ASN A 1 101 ? -34.599 -8.126 54.633 1.00 97.12 101 ASN A CA 1
ATOM 777 C C . ASN A 1 101 ? -34.248 -6.843 53.874 1.00 97.12 101 ASN A C 1
ATOM 779 O O . ASN A 1 101 ? -34.167 -6.856 52.647 1.00 97.12 101 ASN A O 1
ATOM 783 N N . GLN A 1 102 ? -34.079 -5.721 54.574 1.00 98.00 102 GLN A N 1
ATOM 784 C CA . GLN A 1 102 ? -33.644 -4.476 53.944 1.00 98.00 102 GLN A CA 1
ATOM 785 C C . GLN A 1 102 ? -32.198 -4.570 53.455 1.00 98.00 102 GLN A C 1
ATOM 787 O O . GLN A 1 102 ? -31.906 -4.093 52.361 1.00 98.00 102 GLN A O 1
ATOM 792 N N . GLU A 1 103 ? -31.314 -5.204 54.221 1.00 98.19 103 GLU A N 1
ATOM 793 C CA . GLU A 1 103 ? -29.924 -5.443 53.832 1.00 98.19 103 GLU A CA 1
ATOM 794 C C . GLU A 1 103 ? -29.827 -6.387 52.630 1.00 98.19 103 GLU A C 1
ATOM 796 O O . GLU A 1 103 ? -29.180 -6.051 51.642 1.00 98.19 103 GLU A O 1
ATOM 801 N N . LEU A 1 104 ? -30.565 -7.500 52.639 1.00 97.94 104 LEU A N 1
ATOM 802 C CA . LEU A 1 104 ? -30.636 -8.426 51.507 1.00 97.94 104 LEU A CA 1
ATOM 803 C C . LEU A 1 104 ? -31.184 -7.753 50.245 1.00 97.94 104 LEU A C 1
ATOM 805 O O . LEU A 1 104 ? -30.666 -7.980 49.155 1.00 97.94 104 LEU A O 1
ATOM 809 N N . LYS A 1 105 ? -32.201 -6.891 50.376 1.00 98.00 105 LYS A N 1
ATOM 810 C CA . LYS A 1 105 ? -32.725 -6.109 49.245 1.00 98.00 105 LYS A CA 1
ATOM 811 C C . LYS A 1 105 ? -31.693 -5.132 48.690 1.00 98.00 105 LYS A C 1
ATOM 813 O O . LYS A 1 105 ? -31.612 -4.984 47.475 1.00 98.00 105 LYS A O 1
ATOM 818 N N . ARG A 1 106 ? -30.905 -4.483 49.554 1.00 98.19 106 ARG A N 1
ATOM 819 C CA . ARG A 1 106 ? -29.798 -3.616 49.120 1.00 98.19 106 ARG A CA 1
ATOM 820 C C . ARG A 1 106 ? -28.715 -4.422 48.413 1.00 98.19 106 ARG A C 1
ATOM 822 O O . ARG A 1 106 ? -28.338 -4.051 47.311 1.00 98.19 106 ARG A O 1
ATOM 829 N N . GLY A 1 107 ? -28.307 -5.558 48.976 1.00 98.38 107 GLY A N 1
ATOM 830 C CA . GLY A 1 107 ? -27.316 -6.440 48.359 1.00 98.38 107 GLY A CA 1
ATOM 831 C C . GLY A 1 107 ? -27.764 -6.996 47.002 1.00 98.38 107 GLY A C 1
ATOM 832 O O . GLY A 1 107 ? -26.964 -7.062 46.071 1.00 98.38 107 GLY A O 1
ATOM 833 N N . LEU A 1 108 ? -29.049 -7.340 46.849 1.00 98.19 108 LEU A N 1
ATOM 834 C CA . LEU A 1 108 ? -29.622 -7.735 45.557 1.00 98.19 108 LEU A CA 1
ATOM 835 C C . LEU A 1 108 ? -29.577 -6.590 44.543 1.00 98.19 108 LEU A C 1
ATOM 837 O O . LEU A 1 108 ? -29.083 -6.798 43.440 1.00 98.19 108 LEU A O 1
ATOM 841 N N . ALA A 1 109 ? -30.016 -5.388 44.927 1.00 98.31 109 ALA A N 1
ATOM 842 C CA . ALA A 1 109 ? -29.986 -4.221 44.046 1.00 98.31 109 ALA A CA 1
ATOM 843 C C . ALA A 1 109 ? -28.552 -3.842 43.630 1.00 98.31 109 ALA A C 1
ATOM 845 O O . ALA A 1 109 ? -28.305 -3.524 42.470 1.00 98.31 109 ALA A O 1
ATOM 846 N N . GLU A 1 110 ? -27.588 -3.921 44.551 1.00 98.50 110 GLU A N 1
ATOM 847 C CA . GLU A 1 110 ? -26.167 -3.697 44.260 1.00 98.50 110 GLU A CA 1
ATOM 848 C C . GLU A 1 110 ? -25.605 -4.767 43.316 1.00 98.50 110 GLU A C 1
ATOM 850 O O . GLU A 1 110 ? -24.884 -4.448 42.369 1.00 98.50 110 GLU A O 1
ATOM 855 N N . SER A 1 111 ? -25.962 -6.038 43.524 1.00 98.12 111 SER A N 1
ATOM 856 C CA . SER A 1 111 ? -25.540 -7.124 42.637 1.00 98.12 111 SER A CA 1
ATOM 857 C C . SER A 1 111 ? -26.162 -7.016 41.244 1.00 98.12 111 SER A C 1
ATOM 859 O O . SER A 1 111 ? -25.492 -7.351 40.265 1.00 98.12 111 SER A O 1
ATOM 861 N N . GLU A 1 112 ? -27.420 -6.589 41.139 1.00 98.38 112 GLU A N 1
ATOM 862 C CA . GLU A 1 112 ? -28.099 -6.341 39.865 1.00 98.38 112 GLU A CA 1
ATOM 863 C C . GLU A 1 112 ? -27.450 -5.170 39.125 1.00 98.38 112 GLU A C 1
ATOM 865 O O . GLU A 1 112 ? -27.057 -5.338 37.971 1.00 98.38 112 GLU A O 1
ATOM 870 N N . ALA A 1 113 ? -27.200 -4.048 39.807 1.00 98.44 113 ALA A N 1
ATOM 871 C CA . ALA A 1 113 ? -26.496 -2.904 39.230 1.00 98.44 113 ALA A CA 1
ATOM 872 C C . ALA A 1 113 ? -25.083 -3.276 38.739 1.00 98.44 113 ALA A C 1
ATOM 874 O O . ALA A 1 113 ? -24.673 -2.881 37.646 1.00 98.44 113 ALA A O 1
ATOM 875 N N . ALA A 1 114 ? -24.349 -4.099 39.497 1.00 98.44 114 ALA A N 1
ATOM 876 C CA . ALA A 1 114 ? -23.038 -4.591 39.078 1.00 98.44 114 ALA A CA 1
ATOM 877 C C . ALA A 1 114 ? -23.117 -5.483 37.824 1.00 98.44 114 ALA A C 1
ATOM 879 O O . ALA A 1 114 ? -22.250 -5.403 36.952 1.00 98.44 114 ALA A O 1
ATOM 880 N N . ARG A 1 115 ? -24.159 -6.317 37.701 1.00 98.31 115 ARG A N 1
ATOM 881 C CA . ARG A 1 115 ? -24.387 -7.146 36.504 1.00 98.31 115 ARG A CA 1
ATOM 882 C C . ARG A 1 115 ? -24.765 -6.312 35.288 1.00 98.31 115 ARG A C 1
ATOM 884 O O . ARG A 1 115 ? -24.276 -6.597 34.199 1.00 98.31 115 ARG A O 1
ATOM 891 N N . GLU A 1 116 ? -25.601 -5.294 35.461 1.00 98.38 116 GLU A N 1
ATOM 892 C CA . GLU A 1 116 ? -25.950 -4.361 34.387 1.00 98.38 116 GLU A CA 1
ATOM 893 C C . GLU A 1 116 ? -24.710 -3.620 33.888 1.00 98.38 116 GLU A C 1
ATOM 895 O O . GLU A 1 116 ? -24.467 -3.564 32.682 1.00 98.38 116 GLU A O 1
ATOM 900 N N . GLN A 1 117 ? -23.865 -3.141 34.803 1.00 98.31 117 GLN A N 1
ATOM 901 C CA . GLN A 1 117 ? -22.611 -2.489 34.442 1.00 98.31 117 GLN A CA 1
ATOM 902 C C . GLN A 1 117 ? -21.678 -3.433 33.669 1.00 98.31 117 GLN A C 1
ATOM 904 O O . GLN A 1 117 ? -21.176 -3.067 32.609 1.00 98.31 117 GLN A O 1
ATOM 909 N N . GLN A 1 118 ? -21.520 -4.680 34.124 1.00 98.31 118 GLN A N 1
ATOM 910 C CA . GLN A 1 118 ? -20.737 -5.688 33.400 1.00 98.31 118 GLN A CA 1
ATOM 911 C C . GLN A 1 118 ? -21.311 -5.998 32.011 1.00 98.31 118 GLN A C 1
ATOM 913 O O . GLN A 1 118 ? -20.554 -6.176 31.056 1.00 98.31 118 GLN A O 1
ATOM 918 N N . ALA A 1 119 ? -22.638 -6.057 31.876 1.00 98.31 119 ALA A N 1
ATOM 919 C CA . ALA A 1 119 ? -23.289 -6.266 30.588 1.00 98.31 119 ALA A CA 1
ATOM 920 C C . ALA A 1 119 ? -23.027 -5.090 29.632 1.00 98.31 119 ALA A C 1
ATOM 922 O O . ALA A 1 119 ? -22.716 -5.313 28.460 1.00 98.31 119 ALA A O 1
ATOM 923 N N . HIS A 1 120 ? -23.084 -3.853 30.130 1.00 98.31 120 HIS A N 1
ATOM 924 C CA . HIS A 1 120 ? -22.745 -2.662 29.353 1.00 98.31 120 HIS A CA 1
ATOM 925 C C . HIS A 1 120 ? -21.279 -2.653 28.910 1.00 98.31 120 HIS A C 1
ATOM 927 O O . HIS A 1 120 ? -21.004 -2.429 27.729 1.00 98.31 120 HIS A O 1
ATOM 933 N N . ASP A 1 121 ? -20.353 -2.965 29.815 1.00 98.31 121 ASP A N 1
ATOM 934 C CA . ASP A 1 121 ? -18.924 -3.033 29.503 1.00 98.31 121 ASP A CA 1
ATOM 935 C C . ASP A 1 121 ? -18.630 -4.115 28.456 1.00 98.31 121 ASP A C 1
ATOM 937 O O . ASP A 1 121 ? -17.850 -3.897 27.527 1.00 98.31 121 ASP A O 1
ATOM 941 N N . PHE A 1 122 ? -19.299 -5.268 28.546 1.00 98.56 122 PHE A N 1
ATOM 942 C CA . PHE A 1 122 ? -19.153 -6.343 27.569 1.00 98.56 122 PHE A CA 1
ATOM 943 C C . PHE A 1 122 ? -19.636 -5.932 26.172 1.00 98.56 122 PHE A C 1
ATOM 945 O O . PHE A 1 122 ? -1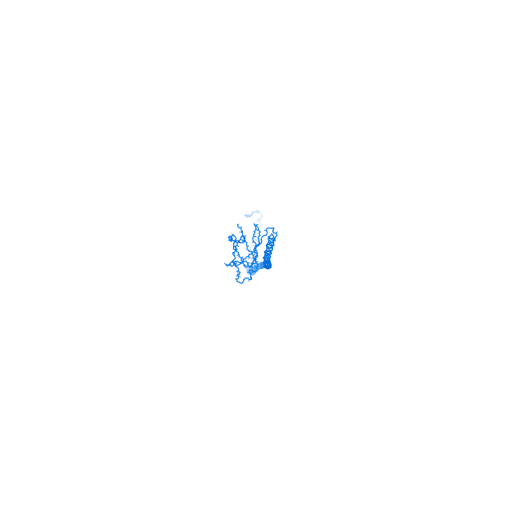8.974 -6.225 25.174 1.00 98.56 122 PHE A O 1
ATOM 952 N N . VAL A 1 123 ? -20.766 -5.223 26.085 1.00 98.50 123 VAL A N 1
ATOM 953 C CA . VAL A 1 123 ? -21.266 -4.681 24.811 1.00 98.50 123 VAL A CA 1
ATOM 954 C C . VAL A 1 123 ? -20.285 -3.652 24.244 1.00 98.50 123 VAL A C 1
ATOM 956 O O . VAL A 1 123 ? -19.909 -3.757 23.076 1.00 98.50 123 VAL A O 1
ATOM 959 N N . ALA A 1 124 ? -19.791 -2.727 25.070 1.00 98.50 124 ALA A N 1
ATOM 960 C CA . ALA A 1 124 ? -18.825 -1.714 24.647 1.00 98.50 124 ALA A CA 1
ATOM 961 C C . ALA A 1 124 ? -17.503 -2.329 24.149 1.00 98.50 124 ALA A C 1
ATOM 963 O O . ALA A 1 124 ? -16.954 -1.900 23.130 1.00 98.50 124 ALA A O 1
ATOM 964 N N . LEU A 1 125 ? -17.001 -3.367 24.828 1.00 98.38 125 LEU A N 1
ATOM 965 C CA . LEU A 1 125 ? -15.816 -4.114 24.400 1.00 98.38 125 LEU A CA 1
ATOM 966 C C . LEU A 1 125 ? -16.043 -4.821 23.064 1.00 98.38 125 LEU A C 1
ATOM 968 O O . LEU A 1 125 ? -15.181 -4.760 22.188 1.00 98.38 125 LEU A O 1
ATOM 972 N N . ARG A 1 126 ? -17.210 -5.444 22.880 1.00 98.50 126 ARG A N 1
ATOM 973 C CA . ARG A 1 126 ? -17.562 -6.128 21.633 1.00 98.50 126 ARG A CA 1
ATOM 974 C C . ARG A 1 126 ? -17.669 -5.163 20.455 1.00 98.50 126 ARG A C 1
ATOM 976 O O . ARG A 1 126 ? -17.228 -5.488 19.353 1.00 98.50 126 ARG A O 1
ATOM 983 N N . ASP A 1 127 ? -18.222 -3.976 20.671 1.00 98.50 127 ASP A N 1
ATOM 984 C CA . ASP A 1 127 ? -18.293 -2.951 19.629 1.00 98.50 127 ASP A CA 1
ATOM 985 C C . ASP A 1 127 ? -16.905 -2.400 19.290 1.00 98.50 127 ASP A C 1
ATOM 987 O O . ASP A 1 127 ? -16.577 -2.227 18.114 1.00 98.50 127 ASP A O 1
ATOM 991 N N . ARG A 1 128 ? -16.030 -2.230 20.289 1.00 98.44 128 ARG A N 1
ATOM 992 C CA . ARG A 1 128 ? -14.622 -1.887 20.051 1.00 98.44 128 ARG A CA 1
ATOM 993 C C . ARG A 1 128 ? -13.892 -2.969 19.256 1.00 98.44 128 ARG A C 1
ATOM 995 O O . ARG A 1 128 ? -13.128 -2.635 18.354 1.00 98.44 128 ARG A O 1
ATOM 1002 N N . GLU A 1 129 ? -14.121 -4.243 19.563 1.00 98.50 129 GLU A N 1
ATOM 1003 C CA . GLU A 1 129 ? -13.531 -5.362 18.823 1.00 98.50 129 GLU A CA 1
ATOM 1004 C C . GLU A 1 129 ? -13.989 -5.367 17.359 1.00 98.50 129 GLU A C 1
ATOM 1006 O O . GLU A 1 129 ? -13.156 -5.473 16.461 1.00 98.50 129 GLU A O 1
ATOM 1011 N N . ARG A 1 130 ? -15.285 -5.148 17.103 1.00 98.56 130 ARG A N 1
ATOM 1012 C CA . ARG A 1 130 ? -15.825 -5.008 15.740 1.00 98.56 130 ARG A CA 1
ATOM 1013 C C . ARG A 1 130 ? -15.192 -3.848 14.980 1.00 98.56 130 ARG A C 1
ATOM 1015 O O . ARG A 1 130 ? -14.844 -4.005 13.812 1.00 98.56 130 ARG A O 1
ATOM 1022 N N . LEU A 1 131 ? -15.019 -2.695 15.628 1.00 98.56 131 LEU A N 1
ATOM 1023 C CA . LEU A 1 131 ? -14.357 -1.544 15.011 1.00 98.56 131 LEU A CA 1
ATOM 1024 C C . LEU A 1 131 ? -12.903 -1.866 14.659 1.00 98.56 131 LEU A C 1
ATOM 1026 O O . LEU A 1 131 ? -12.469 -1.580 13.544 1.00 98.56 131 LEU A O 1
ATOM 1030 N N . LEU A 1 132 ? -12.167 -2.513 15.565 1.00 98.44 132 LEU A N 1
ATOM 1031 C CA . LEU A 1 132 ? -10.789 -2.931 15.307 1.00 98.44 132 LEU A CA 1
ATOM 1032 C C . LEU A 1 132 ? -10.702 -3.959 14.174 1.00 98.44 132 LEU A C 1
ATOM 1034 O O . LEU A 1 132 ? -9.850 -3.807 13.304 1.00 98.44 132 LEU A O 1
ATOM 1038 N N . GLN A 1 133 ? -11.600 -4.945 14.132 1.00 98.44 133 GLN A N 1
ATOM 1039 C CA . GLN A 1 133 ? -11.685 -5.908 13.028 1.00 98.44 133 GLN A CA 1
ATOM 1040 C C . GLN A 1 133 ? -11.958 -5.201 11.698 1.00 98.44 133 GLN A C 1
ATOM 1042 O O . GLN A 1 133 ? -11.205 -5.383 10.749 1.00 98.44 133 GLN A O 1
ATOM 1047 N N . SER A 1 134 ? -12.940 -4.295 11.653 1.00 98.44 134 SER A N 1
ATOM 1048 C CA . SER A 1 134 ? -13.232 -3.528 10.435 1.00 98.44 134 SER A CA 1
ATOM 1049 C C . SER A 1 134 ? -12.049 -2.663 9.983 1.00 98.44 134 SER A C 1
ATOM 1051 O O . SER A 1 134 ? -11.766 -2.558 8.792 1.00 98.44 134 SER A O 1
ATOM 1053 N N . SER A 1 135 ? -11.302 -2.083 10.928 1.00 98.38 135 SER A N 1
ATOM 1054 C CA . SER A 1 135 ? -10.089 -1.326 10.625 1.00 98.38 135 SER A CA 1
ATOM 1055 C C . SER A 1 135 ? -8.978 -2.226 10.084 1.00 98.38 135 SER A C 1
ATOM 1057 O O . SER A 1 135 ? -8.242 -1.793 9.200 1.00 98.38 135 SER A O 1
ATOM 1059 N N . LEU A 1 136 ? -8.832 -3.448 10.604 1.00 98.50 136 LEU A N 1
ATOM 1060 C CA . LEU A 1 136 ? -7.868 -4.422 10.093 1.00 98.50 136 LEU A CA 1
ATOM 1061 C C . LEU A 1 136 ? -8.223 -4.854 8.669 1.00 98.50 136 LEU A C 1
ATOM 1063 O O . LEU A 1 136 ? -7.332 -4.884 7.824 1.00 98.50 136 LEU A O 1
ATOM 1067 N N . ASP A 1 137 ? -9.501 -5.092 8.381 1.00 98.50 137 ASP A N 1
ATOM 1068 C CA . ASP A 1 137 ? -9.966 -5.457 7.039 1.00 98.50 137 ASP A CA 1
ATOM 1069 C C . ASP A 1 137 ? -9.692 -4.336 6.026 1.00 98.50 137 ASP A C 1
ATOM 1071 O O . ASP A 1 137 ? -9.176 -4.583 4.934 1.00 98.50 137 ASP A O 1
ATOM 1075 N N . VAL A 1 138 ? -9.961 -3.078 6.400 1.00 98.56 138 VAL A N 1
ATOM 1076 C CA . VAL A 1 138 ? -9.654 -1.908 5.558 1.00 98.56 138 VAL A CA 1
ATOM 1077 C C . VAL A 1 138 ? -8.148 -1.779 5.320 1.00 98.56 138 VAL A C 1
ATOM 1079 O O . VAL A 1 138 ? -7.720 -1.538 4.188 1.00 98.56 138 VAL A O 1
ATOM 1082 N N . LEU A 1 139 ? -7.328 -1.965 6.358 1.00 98.31 139 LEU A N 1
ATOM 1083 C CA . LEU A 1 139 ? -5.872 -1.927 6.222 1.00 98.31 139 LEU A CA 1
ATOM 1084 C C . LEU A 1 139 ? -5.363 -3.050 5.310 1.00 98.31 139 LEU A C 1
ATOM 1086 O O . LEU A 1 139 ? -4.560 -2.775 4.418 1.00 98.31 139 LEU A O 1
ATOM 1090 N N . GLN A 1 140 ? -5.868 -4.276 5.456 1.00 98.56 140 GLN A N 1
ATOM 1091 C CA . GLN A 1 140 ? -5.520 -5.398 4.581 1.00 98.56 140 GLN A CA 1
ATOM 1092 C C . GLN A 1 140 ? -5.935 -5.146 3.127 1.00 98.56 140 GLN A C 1
ATOM 1094 O O . GLN A 1 140 ? -5.136 -5.369 2.215 1.00 98.56 140 GLN A O 1
ATOM 1099 N N . ALA A 1 141 ? -7.140 -4.619 2.896 1.00 98.44 141 ALA A N 1
ATOM 1100 C CA . ALA A 1 141 ? -7.600 -4.251 1.560 1.00 98.44 141 ALA A CA 1
ATOM 1101 C C . ALA A 1 141 ? -6.709 -3.164 0.934 1.00 98.44 141 ALA A C 1
ATOM 1103 O O . ALA A 1 141 ? -6.322 -3.273 -0.232 1.00 98.44 141 ALA A O 1
ATOM 1104 N N . SER A 1 142 ? -6.316 -2.150 1.714 1.00 98.31 142 SER A N 1
ATOM 1105 C CA . SER A 1 142 ? -5.394 -1.110 1.243 1.00 98.31 142 SER A CA 1
ATOM 1106 C C . SER A 1 142 ? -4.012 -1.673 0.898 1.00 98.31 142 SER A C 1
ATOM 1108 O O . SER A 1 142 ? -3.442 -1.323 -0.134 1.00 98.31 142 SER A O 1
ATOM 1110 N N . GLN A 1 143 ? -3.496 -2.606 1.704 1.00 98.62 143 GLN A N 1
ATOM 1111 C CA . GLN A 1 143 ? -2.212 -3.253 1.459 1.00 98.62 143 GLN A CA 1
ATOM 1112 C C . GLN A 1 143 ? -2.248 -4.088 0.174 1.00 98.62 143 GLN A C 1
ATOM 1114 O O . GLN A 1 143 ? -1.322 -4.002 -0.633 1.00 98.62 143 GLN A O 1
ATOM 1119 N N . ALA A 1 144 ? -3.322 -4.848 -0.047 1.00 98.44 144 ALA A N 1
ATOM 1120 C CA . ALA A 1 144 ? -3.521 -5.608 -1.277 1.00 98.44 144 ALA A CA 1
ATOM 1121 C C . ALA A 1 144 ? -3.608 -4.685 -2.507 1.00 98.44 144 ALA A C 1
ATOM 1123 O O . ALA A 1 144 ? -2.993 -4.969 -3.536 1.00 98.44 144 ALA A O 1
ATOM 1124 N N . SER A 1 145 ? -4.298 -3.544 -2.388 1.00 98.50 145 SER A N 1
ATOM 1125 C CA . SER A 1 145 ? -4.363 -2.529 -3.449 1.00 98.50 145 SER A CA 1
ATOM 1126 C C . SER A 1 145 ? -2.982 -1.959 -3.784 1.00 98.50 145 SER A C 1
ATOM 1128 O O . SER A 1 145 ? -2.613 -1.895 -4.955 1.00 98.50 145 SER A O 1
ATOM 1130 N N . LEU A 1 146 ? -2.187 -1.594 -2.773 1.00 98.44 146 LEU A N 1
ATOM 1131 C CA . LEU A 1 146 ? -0.826 -1.081 -2.972 1.00 98.44 146 LEU A CA 1
ATOM 1132 C C . LEU A 1 146 ? 0.106 -2.133 -3.584 1.00 98.44 146 LEU A C 1
ATOM 1134 O O . LEU A 1 146 ? 0.955 -1.811 -4.413 1.00 98.44 146 LEU A O 1
ATOM 1138 N N . GLN A 1 147 ? -0.045 -3.404 -3.208 1.00 98.31 147 GLN A N 1
ATOM 1139 C CA . GLN A 1 147 ? 0.707 -4.498 -3.825 1.00 98.31 147 GLN A CA 1
ATOM 1140 C C . GLN A 1 147 ? 0.338 -4.681 -5.301 1.00 98.31 147 GLN A C 1
ATOM 1142 O O . GLN A 1 147 ? 1.233 -4.841 -6.134 1.00 98.31 147 GLN A O 1
ATOM 1147 N N . ALA A 1 148 ? -0.952 -4.609 -5.640 1.00 98.38 148 ALA A N 1
ATOM 1148 C CA . ALA A 1 148 ? -1.414 -4.676 -7.023 1.00 98.38 148 ALA A CA 1
ATOM 1149 C C . ALA A 1 148 ? -0.900 -3.489 -7.857 1.00 98.38 148 ALA A C 1
ATOM 1151 O O . ALA A 1 148 ? -0.438 -3.680 -8.984 1.00 98.38 148 ALA A O 1
ATOM 1152 N N . GLU A 1 149 ? -0.912 -2.278 -7.295 1.00 98.44 149 GLU A N 1
ATOM 1153 C CA . GLU A 1 149 ? -0.363 -1.087 -7.946 1.00 98.44 149 GLU A CA 1
ATOM 1154 C C . GLU A 1 149 ? 1.149 -1.210 -8.165 1.00 98.44 149 GLU A C 1
ATOM 1156 O O . GLU A 1 149 ? 1.626 -0.989 -9.278 1.00 98.44 149 GLU A O 1
ATOM 1161 N N . ASN A 1 150 ? 1.901 -1.659 -7.156 1.00 98.19 150 ASN A N 1
ATOM 1162 C CA . ASN A 1 150 ? 3.340 -1.896 -7.279 1.00 98.19 150 ASN A CA 1
ATOM 1163 C C . ASN A 1 150 ? 3.669 -2.950 -8.343 1.00 98.19 150 ASN A C 1
ATOM 1165 O O . ASN A 1 150 ? 4.596 -2.756 -9.131 1.00 98.19 150 ASN A O 1
ATOM 1169 N N . ALA A 1 151 ? 2.900 -4.040 -8.420 1.00 98.25 151 ALA A N 1
ATOM 1170 C CA . ALA A 1 151 ? 3.044 -5.025 -9.489 1.00 98.25 151 ALA A CA 1
ATOM 1171 C C . ALA A 1 151 ? 2.741 -4.407 -10.869 1.00 98.25 151 ALA A C 1
ATOM 1173 O O . ALA A 1 151 ? 3.464 -4.649 -11.838 1.00 98.25 151 ALA A O 1
ATOM 1174 N N . GLY A 1 152 ? 1.717 -3.553 -10.959 1.00 98.50 152 GLY A N 1
ATOM 1175 C CA . GLY A 1 152 ? 1.386 -2.797 -12.168 1.00 98.50 152 GLY A CA 1
ATOM 1176 C C . GLY A 1 152 ? 2.501 -1.841 -12.607 1.00 98.50 152 GLY A C 1
ATOM 1177 O O . GLY A 1 152 ? 2.873 -1.823 -13.783 1.00 98.50 152 GLY A O 1
ATOM 1178 N N . LEU A 1 153 ? 3.077 -1.087 -11.669 1.00 98.44 153 LEU A N 1
ATOM 1179 C CA . LEU A 1 153 ? 4.204 -0.186 -11.913 1.00 98.44 153 LEU A CA 1
ATOM 1180 C C . LEU A 1 153 ? 5.460 -0.954 -12.323 1.00 98.44 153 LEU A C 1
ATOM 1182 O O . LEU A 1 153 ? 6.115 -0.563 -13.286 1.00 98.44 153 LEU A O 1
ATOM 1186 N N . SER A 1 154 ? 5.758 -2.074 -11.663 1.00 98.31 154 SER A N 1
ATOM 1187 C CA . SER A 1 154 ? 6.873 -2.951 -12.027 1.00 98.31 154 SER A CA 1
ATOM 1188 C C . SER A 1 154 ? 6.734 -3.461 -13.465 1.00 98.31 154 SER A C 1
ATOM 1190 O O . SER A 1 154 ? 7.651 -3.286 -14.267 1.00 98.31 154 SER A O 1
ATOM 1192 N N . ASN A 1 155 ? 5.549 -3.951 -13.846 1.00 98.44 155 ASN A N 1
ATOM 1193 C CA . ASN A 1 155 ? 5.263 -4.364 -15.223 1.00 98.44 155 ASN A CA 1
ATOM 1194 C C . ASN A 1 155 ? 5.433 -3.214 -16.229 1.00 98.44 155 ASN A C 1
ATOM 1196 O O . ASN A 1 155 ? 5.922 -3.422 -17.341 1.00 98.44 155 ASN A O 1
ATOM 1200 N N . LYS A 1 156 ? 5.036 -1.991 -15.859 1.00 98.38 156 LYS A N 1
ATOM 1201 C CA . LYS A 1 156 ? 5.195 -0.805 -16.710 1.00 98.38 156 LYS A CA 1
ATOM 1202 C C . LYS A 1 156 ? 6.666 -0.423 -16.883 1.00 98.38 156 LYS A C 1
ATOM 1204 O O . LYS A 1 156 ? 7.067 -0.091 -17.994 1.00 98.38 156 LYS A O 1
ATOM 1209 N N . ILE A 1 157 ? 7.466 -0.515 -15.820 1.00 98.44 157 ILE A N 1
ATOM 1210 C CA . ILE A 1 157 ? 8.917 -0.291 -15.866 1.00 98.44 157 ILE A CA 1
ATOM 1211 C C . ILE A 1 157 ? 9.588 -1.324 -16.776 1.00 98.44 157 ILE A C 1
ATOM 1213 O O . ILE A 1 157 ? 10.394 -0.936 -17.621 1.00 98.44 157 ILE A O 1
ATOM 1217 N N . SER A 1 158 ? 9.232 -2.608 -16.668 1.00 98.25 158 SER A N 1
ATOM 1218 C CA . SER A 1 158 ? 9.766 -3.651 -17.554 1.00 98.25 158 SER A CA 1
ATOM 1219 C C . SER A 1 158 ? 9.444 -3.367 -19.021 1.00 98.25 158 SER A C 1
ATOM 1221 O O . SER A 1 158 ? 10.354 -3.345 -19.842 1.00 98.25 158 SER A O 1
ATOM 1223 N N . ARG A 1 159 ? 8.187 -3.024 -19.341 1.00 98.38 159 ARG A N 1
ATOM 1224 C CA . ARG A 1 159 ? 7.786 -2.659 -20.713 1.00 98.38 159 ARG A CA 1
ATOM 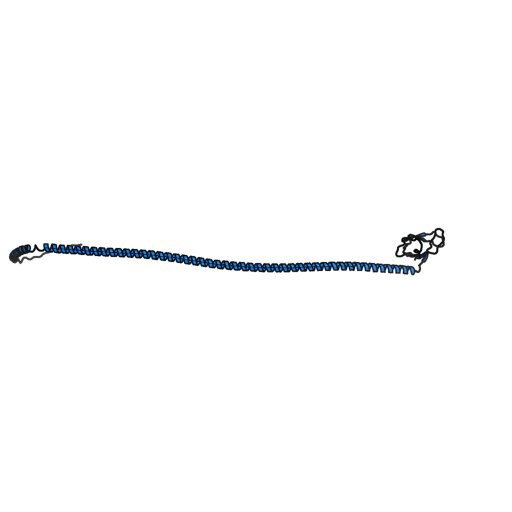1225 C C . ARG A 1 159 ? 8.554 -1.454 -21.251 1.00 98.38 159 ARG A C 1
ATOM 1227 O O . ARG A 1 159 ? 9.073 -1.515 -22.355 1.00 98.38 159 ARG A O 1
ATOM 1234 N N . LEU A 1 160 ? 8.675 -0.384 -20.463 1.00 98.38 160 LEU A N 1
ATOM 1235 C CA . LEU A 1 160 ? 9.437 0.802 -20.870 1.00 98.38 160 LEU A CA 1
ATOM 1236 C C . LEU A 1 160 ? 10.926 0.498 -21.058 1.00 98.38 160 LEU A C 1
ATOM 1238 O O . LEU A 1 160 ? 11.569 1.084 -21.924 1.00 98.38 160 LEU A O 1
ATOM 1242 N N . THR A 1 161 ? 11.476 -0.415 -20.260 1.00 98.25 161 THR A N 1
ATOM 1243 C CA . THR A 1 161 ? 12.868 -0.855 -20.397 1.00 98.25 161 THR A CA 1
ATOM 1244 C C . THR A 1 161 ? 13.071 -1.629 -21.699 1.00 98.25 161 THR A C 1
ATOM 1246 O O . THR A 1 161 ? 14.036 -1.364 -22.418 1.00 98.25 161 THR A O 1
ATOM 1249 N N . ASP A 1 162 ? 12.146 -2.531 -22.037 1.00 98.38 162 ASP A N 1
ATOM 1250 C CA . ASP A 1 162 ? 12.169 -3.281 -23.296 1.00 98.38 162 ASP A CA 1
ATOM 1251 C C . ASP A 1 162 ? 11.991 -2.355 -24.509 1.00 98.38 162 ASP A C 1
ATOM 1253 O O . ASP A 1 162 ? 12.747 -2.454 -25.478 1.00 98.38 162 ASP A O 1
ATOM 1257 N N . ASP A 1 163 ? 11.065 -1.395 -24.434 1.00 98.25 163 ASP A N 1
ATOM 1258 C CA . ASP A 1 163 ? 10.843 -0.392 -25.481 1.00 98.25 163 ASP A CA 1
ATOM 1259 C C . ASP A 1 163 ? 12.080 0.495 -25.686 1.00 98.25 163 ASP A C 1
ATOM 1261 O O . ASP A 1 163 ? 12.478 0.756 -26.823 1.00 98.25 163 ASP A O 1
ATOM 1265 N N . LEU A 1 164 ? 12.738 0.925 -24.602 1.00 98.25 164 LEU A N 1
ATOM 1266 C CA . LEU A 1 164 ? 13.974 1.707 -24.677 1.00 98.25 164 LEU A CA 1
ATOM 1267 C C . LEU A 1 164 ? 15.095 0.885 -25.317 1.00 98.25 164 LEU A C 1
ATOM 1269 O O . LEU A 1 164 ? 15.811 1.391 -26.183 1.00 98.25 164 LEU A O 1
ATOM 1273 N N . LYS A 1 165 ? 15.231 -0.391 -24.942 1.00 98.19 165 LYS A N 1
ATOM 1274 C CA . LYS A 1 165 ? 16.209 -1.296 -25.553 1.00 98.19 165 LYS A CA 1
ATOM 1275 C C . LYS A 1 165 ? 15.956 -1.450 -27.054 1.00 98.19 165 LYS A C 1
ATOM 1277 O O . LYS A 1 165 ? 16.886 -1.263 -27.836 1.00 98.19 165 LYS A O 1
ATOM 1282 N N . LYS A 1 166 ? 14.708 -1.692 -27.458 1.00 98.25 166 LYS A N 1
ATOM 1283 C CA . LYS A 1 166 ? 14.317 -1.803 -28.868 1.00 98.25 166 LYS A CA 1
ATOM 1284 C C . LYS A 1 166 ? 14.573 -0.505 -29.638 1.00 98.25 166 LYS A C 1
ATOM 1286 O O . LYS A 1 166 ? 15.177 -0.531 -30.704 1.00 98.25 166 LYS A O 1
ATOM 1291 N N . SER A 1 167 ? 14.191 0.638 -29.072 1.00 97.88 167 SER A N 1
ATOM 1292 C CA . SER A 1 167 ? 14.443 1.959 -29.660 1.00 97.88 167 SER A CA 1
ATOM 1293 C C . SER A 1 167 ? 15.942 2.234 -29.832 1.00 97.88 167 SER A C 1
ATOM 1295 O O . SER A 1 167 ? 16.376 2.775 -30.851 1.00 97.88 167 SER A O 1
ATOM 1297 N N . ARG A 1 168 ? 16.764 1.810 -28.864 1.00 98.19 168 ARG A N 1
ATOM 1298 C CA . ARG A 1 168 ? 18.223 1.907 -28.953 1.00 98.19 168 ARG A CA 1
ATOM 1299 C C . ARG A 1 168 ? 18.778 1.023 -30.067 1.00 98.19 168 ARG A C 1
ATOM 1301 O O . ARG A 1 168 ? 19.615 1.497 -30.830 1.00 98.19 168 ARG A O 1
ATOM 1308 N N . GLU A 1 169 ? 18.312 -0.216 -30.179 1.00 97.94 169 GLU A N 1
ATOM 1309 C CA . GLU A 1 169 ? 18.698 -1.133 -31.258 1.00 97.94 169 GLU A CA 1
ATOM 1310 C C . GLU A 1 169 ? 18.325 -0.559 -32.636 1.00 97.94 169 GLU A C 1
ATOM 1312 O O . GLU A 1 169 ? 19.176 -0.485 -33.525 1.00 97.94 169 GLU A O 1
ATOM 1317 N N . GLU A 1 170 ? 17.104 -0.043 -32.797 1.00 97.88 170 GLU A N 1
ATOM 1318 C CA . GLU A 1 170 ? 16.650 0.622 -34.026 1.00 97.88 170 GLU A CA 1
ATOM 1319 C C . GLU A 1 170 ? 17.499 1.853 -34.367 1.00 97.88 170 GLU A C 1
ATOM 1321 O O . GLU A 1 170 ? 17.924 2.015 -35.512 1.00 97.88 170 GLU A O 1
ATOM 1326 N N . SER A 1 171 ? 17.812 2.690 -33.375 1.00 97.81 171 SER A N 1
ATOM 1327 C CA . SER A 1 171 ? 18.689 3.850 -33.555 1.00 97.81 171 SER A CA 1
ATOM 1328 C C . SER A 1 171 ? 20.081 3.428 -34.030 1.00 97.81 171 SER A C 1
ATOM 1330 O O . SER A 1 171 ? 20.578 3.963 -35.020 1.00 97.81 171 SER A O 1
ATOM 1332 N N . THR A 1 172 ? 20.677 2.396 -33.419 1.00 97.44 172 THR A N 1
ATOM 1333 C CA . THR A 1 172 ? 21.985 1.874 -33.854 1.00 97.44 172 THR A CA 1
ATOM 1334 C C . THR A 1 172 ? 21.955 1.262 -35.259 1.00 97.44 172 THR A C 1
ATOM 1336 O O . THR A 1 172 ? 22.913 1.396 -36.021 1.00 97.44 172 THR A O 1
ATOM 1339 N N . ALA A 1 173 ? 20.845 0.627 -35.646 1.00 97.56 173 ALA A N 1
ATOM 1340 C CA . ALA A 1 173 ? 20.670 0.094 -36.993 1.00 97.56 173 ALA A CA 1
ATOM 1341 C C . ALA A 1 173 ? 20.540 1.220 -38.033 1.00 97.56 173 ALA A C 1
ATOM 1343 O O . ALA A 1 173 ? 21.120 1.140 -39.119 1.00 97.56 173 ALA A O 1
ATOM 1344 N N . LEU A 1 174 ? 19.818 2.295 -37.700 1.00 97.31 174 LEU A N 1
ATOM 1345 C CA . LEU A 1 174 ? 19.693 3.477 -38.554 1.00 97.31 174 LEU A CA 1
ATOM 1346 C C . LEU A 1 174 ? 21.022 4.219 -38.707 1.00 97.31 174 LEU A C 1
ATOM 1348 O O . LEU A 1 174 ? 21.353 4.621 -39.823 1.00 97.31 174 LEU A O 1
ATOM 1352 N N . THR A 1 175 ? 21.807 4.368 -37.635 1.00 97.44 175 THR A N 1
ATOM 1353 C CA . THR A 1 175 ? 23.139 4.986 -37.727 1.00 97.44 175 THR A CA 1
ATOM 1354 C C . THR A 1 175 ? 24.060 4.165 -38.623 1.00 97.44 175 THR A C 1
ATOM 1356 O O . THR A 1 175 ? 24.647 4.728 -39.543 1.00 97.44 175 THR A O 1
ATOM 1359 N N . ALA A 1 176 ? 24.099 2.838 -38.459 1.00 97.25 176 ALA A N 1
ATOM 1360 C CA . ALA A 1 176 ? 24.896 1.959 -39.318 1.00 97.25 176 ALA A CA 1
ATOM 1361 C C . ALA A 1 176 ? 24.457 2.028 -40.795 1.00 97.25 176 ALA A C 1
ATOM 1363 O O . ALA A 1 176 ? 25.288 2.065 -41.703 1.00 97.25 176 ALA A O 1
ATOM 1364 N N . ARG A 1 177 ? 23.144 2.098 -41.059 1.00 97.50 177 ARG A N 1
ATOM 1365 C CA . ARG A 1 177 ? 22.613 2.255 -42.422 1.00 97.50 177 ARG A CA 1
ATOM 1366 C C . ARG A 1 177 ? 22.983 3.606 -43.034 1.00 97.50 177 ARG A C 1
ATOM 1368 O O . ARG A 1 177 ? 23.344 3.652 -44.208 1.00 97.50 177 ARG A O 1
ATOM 1375 N N . ASN A 1 178 ? 22.908 4.688 -42.261 1.00 97.25 178 ASN A N 1
ATOM 1376 C CA . ASN A 1 178 ? 23.325 6.015 -42.711 1.00 97.25 178 ASN A CA 1
ATOM 1377 C C . ASN A 1 178 ? 24.825 6.058 -43.016 1.00 97.25 178 ASN A C 1
ATOM 1379 O O . ASN A 1 178 ? 25.214 6.599 -44.049 1.00 97.25 178 ASN A O 1
ATOM 1383 N N . GLU A 1 179 ? 25.659 5.439 -42.179 1.00 97.38 179 GLU A N 1
ATOM 1384 C CA . GLU A 1 179 ? 27.096 5.312 -42.438 1.00 97.38 179 GLU A CA 1
ATOM 1385 C C . GLU A 1 179 ? 27.359 4.537 -43.736 1.00 97.38 179 GLU A C 1
ATOM 1387 O O . GLU A 1 179 ? 28.091 5.023 -44.600 1.00 97.38 179 GLU A O 1
ATOM 1392 N N . ALA A 1 180 ? 26.695 3.397 -43.944 1.00 97.31 180 ALA A N 1
ATOM 1393 C CA . ALA A 1 180 ? 26.826 2.611 -45.171 1.00 97.31 180 ALA A CA 1
ATOM 1394 C C . ALA A 1 180 ? 26.414 3.401 -46.428 1.00 97.31 180 ALA A C 1
ATOM 1396 O O . ALA A 1 180 ? 27.159 3.436 -47.410 1.00 97.31 180 ALA A O 1
ATOM 1397 N N . LEU A 1 181 ? 25.270 4.093 -46.384 1.00 96.94 181 LEU A N 1
ATOM 1398 C CA . LEU A 1 181 ? 24.806 4.947 -47.483 1.00 96.94 181 LEU A CA 1
ATOM 1399 C C . LEU A 1 181 ? 25.750 6.129 -47.732 1.00 96.94 181 LEU A C 1
ATOM 1401 O O . LEU A 1 181 ? 25.975 6.503 -48.883 1.00 96.94 181 LEU A O 1
ATOM 1405 N N . SER A 1 182 ? 26.337 6.701 -46.678 1.00 96.69 182 SER A N 1
ATOM 1406 C CA . SER A 1 182 ? 27.307 7.792 -46.807 1.00 96.69 182 SER A CA 1
ATOM 1407 C C . SER A 1 182 ? 28.589 7.330 -47.509 1.00 96.69 182 SER A C 1
ATOM 1409 O O . SER A 1 182 ? 29.076 8.007 -48.418 1.00 96.69 182 SER A O 1
ATOM 1411 N N . LEU A 1 183 ? 29.089 6.135 -47.175 1.00 97.44 183 LEU A N 1
ATOM 1412 C CA . LEU A 1 183 ? 30.238 5.520 -47.839 1.00 97.44 183 LEU A CA 1
ATOM 1413 C C . LEU A 1 183 ? 29.933 5.206 -49.308 1.00 97.44 183 LEU A C 1
ATOM 1415 O O . LEU A 1 183 ? 30.754 5.491 -50.186 1.00 97.44 183 LEU A O 1
ATOM 1419 N N . GLU A 1 184 ? 28.742 4.674 -49.596 1.00 96.94 184 GLU A N 1
ATOM 1420 C CA . GLU A 1 184 ? 28.297 4.415 -50.965 1.00 96.94 184 GLU A CA 1
ATOM 1421 C C . GLU A 1 184 ? 28.236 5.716 -51.782 1.00 96.94 184 GLU A C 1
ATOM 1423 O O . GLU A 1 184 ? 28.782 5.775 -52.888 1.00 96.94 184 GLU A O 1
ATOM 1428 N N . ALA A 1 185 ? 27.654 6.782 -51.227 1.00 96.69 185 ALA A N 1
ATOM 1429 C CA . ALA A 1 185 ? 27.572 8.086 -51.880 1.00 96.69 185 ALA A CA 1
ATOM 1430 C C . ALA A 1 185 ? 28.963 8.652 -52.205 1.00 96.69 185 ALA A C 1
ATOM 1432 O O . ALA A 1 185 ? 29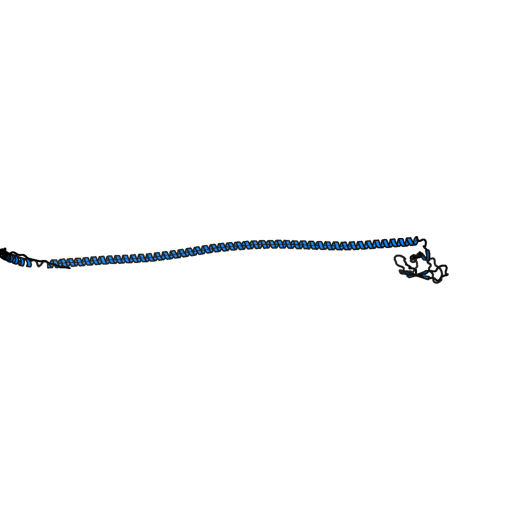.218 9.037 -53.348 1.00 96.69 185 ALA A O 1
ATOM 1433 N N . VAL A 1 186 ? 29.899 8.617 -51.249 1.00 97.19 186 VAL A N 1
ATOM 1434 C CA . VAL A 1 186 ? 31.291 9.050 -51.472 1.00 97.19 186 VAL A CA 1
ATOM 1435 C C . VAL A 1 186 ? 31.959 8.220 -52.573 1.00 97.19 186 VAL A C 1
ATOM 1437 O O . VAL A 1 186 ? 32.675 8.765 -53.416 1.00 97.19 186 VAL A O 1
ATOM 1440 N N . SER A 1 187 ? 31.718 6.907 -52.615 1.00 95.88 187 SER A N 1
ATOM 1441 C CA . SER A 1 187 ? 32.282 6.039 -53.655 1.00 95.88 187 SER A CA 1
ATOM 1442 C C . SER A 1 187 ? 31.760 6.381 -55.059 1.00 95.88 187 SER A C 1
ATOM 1444 O O . SER A 1 187 ? 32.551 6.421 -56.009 1.00 95.88 187 SER A O 1
ATOM 1446 N N . LYS A 1 188 ? 30.462 6.704 -55.184 1.00 96.19 188 LYS A N 1
ATOM 1447 C CA . LYS A 1 188 ? 29.823 7.126 -56.439 1.00 96.19 188 LYS A CA 1
ATOM 1448 C C . LYS A 1 188 ? 30.323 8.492 -56.895 1.00 96.19 188 LYS A C 1
ATOM 1450 O O . LYS A 1 188 ? 30.656 8.634 -58.069 1.00 96.19 188 LYS A O 1
ATOM 1455 N N . VAL A 1 189 ? 30.466 9.456 -55.982 1.00 96.62 189 VAL A N 1
ATOM 1456 C CA . VAL A 1 189 ? 31.058 10.771 -56.289 1.00 96.62 189 VAL A CA 1
ATOM 1457 C C . VAL A 1 189 ? 32.474 10.599 -56.839 1.00 96.62 189 VAL A C 1
ATOM 1459 O O . VAL A 1 189 ? 32.756 11.050 -57.945 1.00 96.62 189 VAL A O 1
ATOM 1462 N N . ARG A 1 190 ? 33.330 9.823 -56.157 1.00 94.69 190 ARG A N 1
ATOM 1463 C CA . ARG A 1 190 ? 34.692 9.527 -56.641 1.00 94.69 190 ARG A CA 1
ATOM 1464 C C . ARG A 1 190 ? 34.703 8.822 -57.997 1.00 94.69 190 ARG A C 1
ATOM 1466 O O . ARG A 1 190 ? 35.639 8.992 -58.773 1.00 94.69 190 ARG A O 1
ATOM 1473 N N . TYR A 1 191 ? 33.718 7.971 -58.276 1.00 94.81 191 TYR A N 1
ATOM 1474 C CA . TYR A 1 191 ? 33.595 7.317 -59.578 1.00 94.81 191 TYR A CA 1
ATOM 1475 C C . TYR A 1 191 ? 33.252 8.324 -60.681 1.00 94.81 191 TYR A C 1
ATOM 1477 O O . TYR A 1 191 ? 33.924 8.331 -61.711 1.00 94.81 191 TYR A O 1
ATOM 1485 N N . VAL A 1 192 ? 32.273 9.201 -60.449 1.00 95.44 192 VAL A N 1
ATOM 1486 C CA . VAL A 1 192 ? 31.877 10.252 -61.399 1.00 95.44 192 VAL A CA 1
ATOM 1487 C C . VAL A 1 192 ? 33.016 11.241 -61.639 1.00 95.44 192 VAL A C 1
ATOM 1489 O O . VAL A 1 192 ? 33.317 11.535 -62.790 1.00 95.44 192 VAL A O 1
ATOM 1492 N N . GLU A 1 193 ? 33.713 11.686 -60.592 1.00 94.62 193 GLU A N 1
ATOM 1493 C CA . GLU A 1 193 ? 34.890 12.559 -60.722 1.00 94.62 193 GLU A CA 1
ATOM 1494 C C . GLU A 1 193 ? 35.983 11.923 -61.591 1.00 94.62 193 GLU A C 1
ATOM 1496 O O . GLU A 1 193 ? 36.580 12.585 -62.441 1.00 94.62 193 GLU A O 1
ATOM 1501 N N . ARG A 1 194 ? 36.229 10.613 -61.431 1.00 91.81 194 ARG A N 1
ATOM 1502 C CA . ARG A 1 194 ? 37.166 9.884 -62.300 1.00 91.81 194 ARG A CA 1
ATOM 1503 C C . ARG A 1 194 ? 36.694 9.860 -63.751 1.00 91.81 194 ARG A C 1
ATOM 1505 O O . ARG A 1 194 ? 37.512 10.097 -64.632 1.00 91.81 194 ARG A O 1
ATOM 1512 N N . GLN A 1 195 ? 35.410 9.599 -63.999 1.00 91.62 195 GLN A N 1
ATOM 1513 C CA . GLN A 1 195 ? 34.843 9.613 -65.354 1.00 91.62 195 GLN A CA 1
ATOM 1514 C C . GLN A 1 195 ? 34.958 11.001 -65.995 1.00 91.62 195 GLN A C 1
ATOM 1516 O O . GLN A 1 195 ? 35.427 11.116 -67.122 1.00 91.62 195 GLN A O 1
ATOM 1521 N N . GLN A 1 196 ? 34.630 12.065 -65.259 1.00 91.25 196 GLN A N 1
ATOM 1522 C CA . GLN A 1 196 ? 34.785 13.441 -65.734 1.00 91.25 196 GLN A CA 1
ATOM 1523 C C . GLN A 1 196 ? 36.243 13.772 -66.060 1.00 91.25 196 GLN A C 1
ATOM 1525 O O . GLN A 1 196 ? 36.517 14.375 -67.093 1.00 91.25 196 GLN A O 1
ATOM 1530 N N . LYS A 1 197 ? 37.193 13.331 -65.226 1.00 86.69 197 LYS A N 1
ATOM 1531 C CA . LYS A 1 197 ? 38.624 13.532 -65.480 1.00 86.69 197 LYS A CA 1
ATOM 1532 C C . LYS A 1 197 ? 39.110 12.791 -66.729 1.00 86.69 197 LYS A C 1
ATOM 1534 O O . LYS A 1 197 ? 39.934 13.336 -67.462 1.00 86.69 197 LYS A O 1
ATOM 1539 N N . LEU A 1 198 ? 38.617 11.576 -66.975 1.00 84.75 198 LEU A N 1
ATOM 1540 C CA . LEU A 1 198 ? 38.922 10.821 -68.195 1.00 84.75 198 LEU A CA 1
ATOM 1541 C C . LEU A 1 198 ? 38.341 11.516 -69.430 1.00 84.75 198 LEU A C 1
ATOM 1543 O O . LEU A 1 198 ? 39.085 11.773 -70.364 1.00 84.75 198 LEU A O 1
ATOM 1547 N N . LEU A 1 199 ? 37.071 11.931 -69.391 1.00 86.00 199 LEU A N 1
ATOM 1548 C CA . LEU A 1 199 ? 36.433 12.657 -70.497 1.00 86.00 199 LEU A CA 1
ATOM 1549 C C . LEU A 1 199 ? 37.103 14.007 -70.788 1.00 86.00 199 LEU A C 1
ATOM 1551 O O . LEU A 1 199 ? 37.279 14.364 -71.950 1.00 86.00 199 LEU A O 1
ATOM 1555 N N . ALA A 1 200 ? 37.504 14.748 -69.750 1.00 82.69 200 ALA A N 1
ATOM 1556 C CA . ALA A 1 200 ? 38.280 15.975 -69.912 1.00 82.69 200 ALA A CA 1
ATOM 1557 C C . ALA A 1 200 ? 39.638 15.687 -70.572 1.00 82.69 200 ALA A C 1
ATOM 1559 O O . ALA A 1 200 ? 40.045 16.403 -71.479 1.00 82.69 200 ALA A O 1
ATOM 1560 N N . THR A 1 201 ? 40.299 14.592 -70.179 1.00 76.25 201 THR A N 1
ATOM 1561 C CA . THR A 1 201 ? 41.562 14.162 -70.798 1.00 76.25 201 THR A CA 1
ATOM 1562 C C . THR A 1 201 ? 41.361 13.756 -72.265 1.00 76.25 201 THR A C 1
ATOM 1564 O O . THR A 1 201 ? 42.161 14.143 -73.111 1.00 76.25 201 THR A O 1
ATOM 1567 N N . ASP A 1 202 ? 40.286 13.037 -72.594 1.00 77.94 202 ASP A N 1
ATOM 1568 C CA . ASP A 1 202 ? 39.958 12.657 -73.975 1.00 77.94 202 ASP A CA 1
ATOM 1569 C C . ASP A 1 202 ? 39.652 13.884 -74.848 1.00 77.94 202 ASP A C 1
ATOM 1571 O O . ASP A 1 202 ? 40.049 13.935 -76.016 1.00 77.94 202 ASP A O 1
ATOM 1575 N N . HIS A 1 203 ? 38.963 14.887 -74.291 1.00 79.25 203 HIS A N 1
ATOM 1576 C CA . HIS A 1 203 ? 38.707 16.153 -74.974 1.00 79.25 203 HIS A CA 1
ATOM 1577 C C . HIS A 1 203 ? 40.003 16.926 -75.236 1.00 79.25 203 HIS A C 1
ATOM 1579 O O . HIS A 1 203 ? 40.227 17.331 -76.375 1.00 79.25 203 HIS A O 1
ATOM 1585 N N . ASP A 1 204 ? 40.872 17.057 -74.228 1.00 74.25 204 ASP A N 1
ATOM 1586 C CA . ASP A 1 204 ? 42.187 17.695 -74.365 1.00 74.25 204 ASP A CA 1
ATOM 1587 C C . ASP A 1 204 ? 43.020 17.022 -75.470 1.00 74.25 204 ASP A C 1
ATOM 1589 O O . ASP A 1 204 ? 43.614 17.699 -76.310 1.00 74.25 204 ASP A O 1
ATOM 1593 N N . ILE A 1 205 ? 43.034 15.683 -75.515 1.00 71.06 205 ILE A N 1
ATOM 1594 C CA . ILE A 1 205 ? 43.745 14.924 -76.556 1.00 71.06 205 ILE A CA 1
ATOM 1595 C C . ILE A 1 205 ? 43.139 15.204 -77.937 1.00 71.06 205 ILE A C 1
ATOM 1597 O O . ILE A 1 205 ? 43.876 15.462 -78.890 1.00 71.06 205 ILE A O 1
ATOM 1601 N N . ARG A 1 206 ? 41.806 15.178 -78.071 1.00 75.81 206 ARG A N 1
ATOM 1602 C CA . ARG A 1 206 ? 41.139 15.440 -79.355 1.00 75.81 206 ARG A CA 1
ATOM 1603 C C . ARG A 1 206 ? 41.366 16.873 -79.843 1.00 75.81 206 ARG A C 1
ATOM 1605 O O . ARG A 1 206 ? 41.569 17.059 -81.039 1.00 75.81 206 ARG A O 1
ATOM 1612 N N . ASP A 1 207 ? 41.350 17.859 -78.950 1.00 76.31 207 ASP A N 1
ATOM 1613 C CA . ASP A 1 207 ? 41.635 19.262 -79.282 1.00 76.31 207 ASP A CA 1
ATOM 1614 C C . ASP A 1 207 ? 43.073 19.436 -79.794 1.00 76.31 207 ASP A C 1
ATOM 1616 O O . ASP A 1 207 ? 43.316 20.129 -80.783 1.00 76.31 207 ASP A O 1
ATOM 1620 N N . ILE A 1 208 ? 44.035 18.735 -79.187 1.00 71.25 208 ILE A N 1
ATOM 1621 C CA . ILE A 1 208 ? 45.428 18.739 -79.651 1.00 71.25 208 ILE A CA 1
ATOM 1622 C C . ILE A 1 208 ? 45.551 18.079 -81.028 1.00 71.25 208 ILE A C 1
ATOM 1624 O O . ILE A 1 208 ? 46.160 18.665 -81.922 1.00 71.25 208 ILE A O 1
ATOM 1628 N N . LEU A 1 209 ? 44.937 16.909 -81.231 1.00 67.56 209 LEU A N 1
ATOM 1629 C CA . LEU A 1 209 ? 44.987 16.190 -82.511 1.00 67.56 209 LEU A CA 1
ATOM 1630 C C . LEU A 1 209 ? 44.248 16.916 -83.648 1.00 67.56 209 LEU A C 1
ATOM 1632 O O . LEU A 1 209 ? 44.634 16.783 -84.806 1.00 67.56 209 LEU A O 1
ATOM 1636 N N . GLY A 1 210 ? 43.194 17.674 -83.340 1.00 72.94 210 GLY A N 1
ATOM 1637 C CA . GLY A 1 210 ? 42.415 18.438 -84.320 1.00 72.94 210 GLY A CA 1
ATOM 1638 C C . GLY A 1 210 ? 42.972 19.830 -84.634 1.00 72.94 210 GLY A C 1
ATOM 1639 O O . GLY A 1 210 ? 42.454 20.511 -85.524 1.00 72.94 210 GLY A O 1
ATOM 1640 N N . SER A 1 211 ? 44.001 20.282 -83.913 1.00 75.62 211 SER A N 1
ATOM 1641 C CA . SER A 1 211 ? 44.565 21.614 -84.105 1.00 75.62 211 SER A CA 1
ATOM 1642 C C . SER A 1 211 ? 45.259 21.752 -85.462 1.00 75.62 211 SER A C 1
ATOM 1644 O O . SER A 1 211 ? 46.119 20.954 -85.830 1.00 75.62 211 SER A O 1
ATOM 1646 N N . ARG A 1 212 ? 44.961 22.843 -86.180 1.00 69.81 212 ARG A N 1
ATOM 1647 C CA . ARG A 1 212 ? 45.606 23.181 -87.464 1.00 69.81 212 ARG A CA 1
ATOM 1648 C C . ARG A 1 212 ? 47.105 23.469 -87.340 1.00 69.81 212 ARG A C 1
ATOM 1650 O O . ARG A 1 212 ? 47.808 23.439 -88.343 1.00 69.81 212 ARG A O 1
ATOM 1657 N N . SER A 1 213 ? 47.578 23.773 -86.135 1.00 72.56 213 SER A N 1
ATOM 1658 C CA . SER A 1 213 ? 48.978 24.074 -85.817 1.00 72.56 213 SER A CA 1
ATOM 1659 C C . SER A 1 213 ? 49.682 22.920 -85.095 1.00 72.56 213 SER A C 1
ATOM 1661 O O . SER A 1 213 ? 50.685 23.137 -84.416 1.00 72.56 213 SER A O 1
ATOM 1663 N N . LEU A 1 214 ? 49.164 21.693 -85.226 1.00 70.19 214 LEU A N 1
ATOM 1664 C CA . LEU A 1 214 ? 49.830 20.498 -84.723 1.00 70.19 214 LEU A CA 1
ATOM 1665 C C . LEU A 1 214 ? 51.172 20.301 -85.440 1.00 70.19 214 LEU A C 1
ATOM 1667 O O . LEU A 1 214 ? 51.232 20.160 -86.661 1.00 70.19 214 LEU A O 1
ATOM 1671 N N . ARG A 1 215 ? 52.251 20.257 -84.663 1.00 69.94 215 ARG A N 1
ATOM 1672 C CA . ARG A 1 215 ? 53.593 19.924 -85.133 1.00 69.94 215 ARG A CA 1
ATOM 1673 C C . ARG A 1 215 ? 54.005 18.578 -84.550 1.00 69.94 215 ARG A C 1
ATOM 1675 O O . ARG A 1 215 ? 53.805 18.316 -83.363 1.00 69.94 215 ARG A O 1
ATOM 1682 N N . ILE A 1 216 ? 54.575 17.736 -85.406 1.00 70.19 216 ILE A N 1
ATOM 1683 C CA . ILE A 1 216 ? 55.074 16.406 -85.059 1.00 70.19 216 ILE A CA 1
ATOM 1684 C C . ILE A 1 216 ? 56.597 16.457 -85.144 1.00 70.19 216 ILE A C 1
ATOM 1686 O O . ILE A 1 216 ? 57.135 16.899 -86.159 1.00 70.19 216 ILE A O 1
ATOM 1690 N N . ILE A 1 217 ? 57.278 16.045 -84.079 1.00 72.06 217 ILE A N 1
ATOM 1691 C CA . ILE A 1 217 ? 58.738 15.927 -84.036 1.00 72.06 217 ILE A CA 1
ATOM 1692 C C . ILE A 1 217 ? 59.078 14.463 -83.774 1.00 72.06 217 ILE A C 1
ATOM 1694 O O . ILE A 1 217 ? 58.651 13.913 -82.760 1.00 72.06 217 ILE A O 1
ATOM 1698 N N . ASP A 1 218 ? 59.849 13.840 -84.660 1.00 71.31 218 ASP A N 1
ATOM 1699 C CA . ASP A 1 218 ? 60.433 12.524 -84.401 1.00 71.31 218 ASP A CA 1
ATOM 1700 C C . ASP A 1 218 ? 61.592 12.659 -83.397 1.00 71.31 218 ASP A C 1
ATOM 1702 O O . ASP A 1 218 ? 62.402 13.585 -83.472 1.00 71.31 218 ASP A O 1
ATOM 1706 N N . VAL A 1 219 ? 61.644 11.751 -82.427 1.00 69.56 219 VAL A N 1
ATOM 1707 C CA . VAL A 1 219 ? 62.631 11.728 -81.346 1.00 69.56 219 VAL A CA 1
ATOM 1708 C C . VAL A 1 219 ? 63.626 10.616 -81.634 1.00 69.56 219 VAL A C 1
ATOM 1710 O O . VAL A 1 219 ? 63.234 9.464 -81.808 1.00 69.56 219 VAL A O 1
ATOM 1713 N N . TYR A 1 220 ? 64.902 10.980 -81.673 1.00 68.88 220 TYR A N 1
ATOM 1714 C CA . TYR A 1 220 ? 66.020 10.093 -81.980 1.00 68.88 220 TYR A CA 1
ATOM 1715 C C . TYR A 1 220 ? 66.863 9.888 -80.728 1.00 68.88 220 TYR A C 1
ATOM 1717 O O . TYR A 1 220 ? 67.063 10.845 -79.972 1.00 68.88 220 TYR A O 1
ATOM 1725 N N . ASP A 1 221 ? 67.326 8.658 -80.495 1.00 67.31 221 ASP A N 1
ATOM 1726 C CA . ASP A 1 221 ? 68.307 8.399 -79.445 1.00 67.31 221 ASP A CA 1
ATOM 1727 C C . ASP A 1 221 ? 69.666 8.749 -80.034 1.00 67.31 221 ASP A C 1
ATOM 1729 O O . ASP A 1 221 ? 70.001 8.346 -81.150 1.00 67.31 221 ASP A O 1
ATOM 1733 N N . VAL A 1 222 ? 70.408 9.583 -79.322 1.00 61.97 222 VAL A N 1
ATOM 1734 C CA . VAL A 1 222 ? 71.732 10.022 -79.745 1.00 61.97 222 VAL A CA 1
ATOM 1735 C C . VAL A 1 222 ? 72.735 9.347 -78.834 1.00 61.97 222 VAL A C 1
ATOM 1737 O O . VAL A 1 222 ? 73.080 9.856 -77.766 1.00 61.97 222 VAL A O 1
ATOM 1740 N N . SER A 1 223 ? 73.215 8.187 -79.287 1.00 57.94 223 SER A N 1
ATOM 1741 C CA . SER A 1 223 ? 74.446 7.599 -78.771 1.00 57.94 223 SER A CA 1
ATOM 1742 C C . SER A 1 223 ? 75.583 8.609 -78.958 1.00 57.94 223 SER A C 1
ATOM 1744 O O . SER A 1 223 ? 75.639 9.322 -79.964 1.00 57.94 223 SER A O 1
ATOM 1746 N N . GLY A 1 224 ? 76.494 8.700 -77.984 1.00 54.56 224 GLY A N 1
ATOM 1747 C CA . GLY A 1 224 ? 77.557 9.715 -77.933 1.00 54.56 224 GLY A CA 1
ATOM 1748 C C . GLY A 1 224 ? 78.508 9.749 -79.142 1.00 54.56 224 GLY A C 1
ATOM 1749 O O . GLY A 1 224 ? 79.319 10.667 -79.236 1.00 54.56 224 GLY A O 1
ATOM 1750 N N . GLU A 1 225 ? 78.398 8.792 -80.065 1.00 54.12 225 GLU A N 1
ATOM 1751 C CA . GLU A 1 225 ? 79.175 8.695 -81.308 1.00 54.12 225 GLU A CA 1
ATOM 1752 C C . GLU A 1 225 ? 78.481 9.319 -82.538 1.00 54.12 225 GLU A C 1
ATOM 1754 O O . GLU A 1 225 ? 79.076 9.381 -83.611 1.00 54.12 225 GLU A O 1
ATOM 1759 N N . GLY A 1 226 ? 77.269 9.870 -82.393 1.00 57.59 226 GLY A N 1
ATOM 1760 C CA . GLY A 1 226 ? 76.618 10.682 -83.433 1.00 57.59 226 GLY A CA 1
ATOM 1761 C C . GLY A 1 226 ? 75.914 9.897 -84.547 1.00 57.59 226 GLY A C 1
ATOM 1762 O O . GLY A 1 226 ? 75.399 10.513 -85.482 1.00 57.59 226 GLY A O 1
ATOM 1763 N N . GLU A 1 227 ? 75.844 8.569 -84.450 1.00 56.34 227 GLU A N 1
ATOM 1764 C CA . GLU A 1 227 ? 74.965 7.763 -85.299 1.00 56.34 227 GLU A CA 1
ATOM 1765 C C . GLU A 1 227 ? 73.507 7.936 -84.850 1.00 56.34 227 GLU A C 1
ATOM 1767 O O . GLU A 1 227 ? 73.179 7.821 -83.669 1.00 56.34 227 GLU A O 1
ATOM 1772 N N . THR A 1 228 ? 72.629 8.275 -85.797 1.00 57.28 228 THR A N 1
ATOM 1773 C CA . THR A 1 228 ? 71.195 8.464 -85.545 1.00 57.28 228 THR A CA 1
ATOM 1774 C C . THR A 1 228 ? 70.482 7.124 -85.688 1.00 57.28 228 THR A C 1
ATOM 1776 O O . THR A 1 228 ? 70.319 6.610 -86.794 1.00 57.28 228 THR A O 1
ATOM 1779 N N . GLU A 1 229 ? 70.068 6.545 -84.562 1.00 63.81 229 GLU A N 1
ATOM 1780 C CA . GLU A 1 229 ? 69.216 5.352 -84.538 1.00 63.81 229 GLU A CA 1
ATOM 1781 C C . GLU A 1 229 ? 67.810 5.653 -85.094 1.00 63.81 229 GLU A C 1
ATOM 1783 O O . GLU A 1 229 ? 67.411 6.818 -85.149 1.00 63.81 229 GLU A O 1
ATOM 1788 N N . PRO A 1 230 ? 67.026 4.645 -85.528 1.00 63.72 230 PRO A N 1
ATOM 1789 C CA . PRO A 1 230 ? 65.637 4.862 -85.931 1.00 63.72 230 PRO A CA 1
ATOM 1790 C C . PRO A 1 230 ? 64.844 5.608 -84.841 1.00 63.72 230 PRO A C 1
ATOM 1792 O O . PRO A 1 230 ? 65.058 5.367 -83.651 1.00 63.72 230 PRO A O 1
ATOM 1795 N N . PRO A 1 231 ? 63.923 6.516 -85.221 1.00 65.12 231 PRO A N 1
ATOM 1796 C CA . PRO A 1 231 ? 63.235 7.362 -84.257 1.00 65.12 231 PRO A CA 1
ATOM 1797 C C . PRO A 1 231 ? 62.430 6.506 -83.274 1.00 65.12 231 PRO A C 1
ATOM 1799 O O . PRO A 1 231 ? 61.517 5.780 -83.671 1.00 65.12 231 PRO A O 1
ATOM 1802 N N . PHE A 1 232 ? 62.757 6.612 -81.986 1.00 66.81 232 PHE A N 1
ATOM 1803 C CA . PHE A 1 232 ? 62.143 5.830 -80.909 1.00 66.81 232 PHE A CA 1
ATOM 1804 C C . PHE A 1 232 ? 60.858 6.475 -80.366 1.00 66.81 232 PHE A C 1
ATOM 1806 O O . PHE A 1 232 ? 60.167 5.925 -79.512 1.00 66.81 232 PHE A O 1
ATOM 1813 N N . GLY A 1 233 ? 60.495 7.668 -80.837 1.00 66.75 233 GLY A N 1
ATOM 1814 C CA . GLY A 1 233 ? 59.262 8.311 -80.404 1.00 66.75 233 GLY A CA 1
ATOM 1815 C C . GLY A 1 233 ? 58.822 9.470 -81.274 1.00 66.75 233 GLY A C 1
ATOM 1816 O O . GLY A 1 233 ? 59.560 9.941 -82.133 1.00 66.75 233 GLY A O 1
ATOM 1817 N N . ARG A 1 234 ? 57.595 9.942 -81.038 1.00 69.62 234 ARG A N 1
ATOM 1818 C CA . ARG A 1 234 ? 57.040 11.137 -81.675 1.00 69.62 234 ARG A CA 1
ATOM 1819 C C . ARG A 1 234 ? 56.452 12.080 -80.638 1.00 69.62 234 ARG A C 1
ATOM 1821 O O . ARG A 1 234 ? 55.645 11.712 -79.787 1.00 69.62 234 ARG A O 1
ATOM 1828 N N . ILE A 1 235 ? 56.838 13.339 -80.731 1.00 70.50 235 ILE A N 1
ATOM 1829 C CA . ILE A 1 235 ? 56.287 14.424 -79.932 1.00 70.50 235 ILE A CA 1
ATOM 1830 C C . ILE A 1 235 ? 55.223 15.135 -80.747 1.00 70.50 235 ILE A C 1
ATOM 1832 O O . ILE A 1 235 ? 55.485 15.587 -81.859 1.00 70.50 235 ILE A O 1
ATOM 1836 N N . PHE A 1 236 ? 54.045 15.285 -80.152 1.00 69.06 236 PHE A N 1
ATOM 1837 C CA . PHE A 1 236 ? 52.939 16.051 -80.701 1.00 69.06 236 PHE A CA 1
ATOM 1838 C C . PHE A 1 236 ? 52.791 17.321 -79.872 1.00 69.06 236 PHE A C 1
ATOM 1840 O O . PHE A 1 236 ? 52.531 17.266 -78.667 1.00 69.06 236 PHE A O 1
ATOM 1847 N N . TYR A 1 237 ? 52.973 18.480 -80.497 1.00 69.56 237 TYR A N 1
ATOM 1848 C CA . TYR A 1 237 ? 52.830 19.747 -79.792 1.00 69.56 237 TYR A CA 1
ATOM 1849 C C . TYR A 1 237 ? 52.100 20.788 -80.623 1.00 69.56 237 TYR A C 1
ATOM 1851 O O . TYR A 1 237 ? 52.079 20.747 -81.852 1.00 69.56 237 TYR A O 1
ATOM 1859 N N . ASN A 1 238 ? 51.493 21.733 -79.916 1.00 68.06 238 ASN A N 1
ATOM 1860 C CA . ASN A 1 238 ? 50.817 22.873 -80.496 1.00 68.06 238 ASN A CA 1
ATOM 1861 C C . ASN A 1 238 ? 51.400 24.151 -79.879 1.00 68.06 238 ASN A C 1
ATOM 1863 O O . ASN A 1 238 ? 51.632 24.206 -78.671 1.00 68.06 238 ASN A O 1
ATOM 1867 N N . GLU A 1 239 ? 51.669 25.162 -80.701 1.00 64.56 239 GLU A N 1
ATOM 1868 C CA . GLU A 1 239 ? 52.268 26.420 -80.249 1.00 64.56 239 GLU A CA 1
ATOM 1869 C C . GLU A 1 239 ? 51.376 27.102 -79.196 1.00 64.56 239 GLU A C 1
ATOM 1871 O O . GLU A 1 239 ? 50.182 27.306 -79.410 1.00 64.56 239 GLU A O 1
ATOM 1876 N N . GLY A 1 240 ? 51.949 27.414 -78.028 1.00 63.75 240 GLY A N 1
ATOM 1877 C CA . GLY A 1 240 ? 51.233 28.030 -76.902 1.00 63.75 240 GLY A CA 1
ATOM 1878 C C . GLY A 1 240 ? 50.399 27.076 -76.032 1.00 63.75 240 GLY A C 1
ATOM 1879 O O . GLY A 1 240 ? 49.756 27.540 -75.092 1.00 63.75 240 GLY A O 1
ATOM 1880 N N . LYS A 1 241 ? 50.403 25.761 -76.299 1.00 63.44 241 LYS A N 1
ATOM 1881 C CA . LYS A 1 241 ? 49.745 24.734 -75.466 1.00 63.44 241 LYS A CA 1
ATOM 1882 C C . LYS A 1 241 ? 50.753 23.695 -74.950 1.00 63.44 241 LYS A C 1
ATOM 1884 O O . LYS A 1 241 ? 51.917 23.682 -75.343 1.00 63.44 241 LYS A O 1
ATOM 1889 N N . SER A 1 242 ? 50.308 22.840 -74.027 1.00 57.84 242 SER A N 1
ATOM 1890 C CA . SER A 1 242 ? 51.127 21.784 -73.422 1.00 57.84 242 SER A CA 1
ATOM 1891 C C . SER A 1 242 ? 51.575 20.740 -74.453 1.00 57.84 242 SER A C 1
ATOM 1893 O O . SER A 1 242 ? 50.827 20.344 -75.345 1.00 57.84 242 SER A O 1
ATOM 1895 N N . LEU A 1 243 ? 52.829 20.307 -74.326 1.00 61.62 243 LEU A N 1
ATOM 1896 C CA . LEU A 1 243 ? 53.458 19.320 -75.199 1.00 61.62 243 LEU A CA 1
ATOM 1897 C C . LEU A 1 243 ? 53.059 17.902 -74.767 1.00 61.62 243 LEU A C 1
ATOM 1899 O O . LEU A 1 243 ? 53.163 17.582 -73.581 1.00 61.62 243 LEU A O 1
ATOM 1903 N N . ILE A 1 244 ? 52.618 17.057 -75.704 1.00 59.91 244 ILE A N 1
ATOM 1904 C CA . ILE A 1 244 ? 52.314 15.646 -75.431 1.00 59.91 244 ILE A CA 1
ATOM 1905 C C . ILE A 1 244 ? 53.370 14.763 -76.099 1.00 59.91 244 ILE A C 1
ATOM 1907 O O . ILE A 1 244 ? 53.563 14.778 -77.314 1.00 59.91 244 ILE A O 1
ATOM 1911 N N . PHE A 1 245 ? 54.062 13.980 -75.277 1.00 60.91 245 PHE A N 1
ATOM 1912 C CA . PHE A 1 245 ? 55.102 13.052 -75.703 1.00 60.91 245 PHE A CA 1
ATOM 1913 C C . PHE A 1 245 ? 54.521 11.638 -75.852 1.00 60.91 245 PHE A C 1
ATOM 1915 O O . PHE A 1 245 ? 54.065 11.065 -74.863 1.00 60.91 245 PHE A O 1
ATOM 1922 N N . TYR A 1 246 ? 54.567 11.071 -77.062 1.00 57.94 246 TYR A N 1
ATOM 1923 C CA . TYR A 1 246 ? 54.241 9.668 -77.329 1.00 57.94 246 TYR A CA 1
ATOM 1924 C C . TYR A 1 246 ? 55.491 8.957 -77.866 1.00 57.94 246 TYR A C 1
ATOM 1926 O O . TYR A 1 246 ? 55.760 8.975 -79.065 1.00 57.94 246 TYR A O 1
ATOM 1934 N N . ALA A 1 247 ? 56.270 8.316 -76.994 1.00 56.12 247 ALA A N 1
ATOM 1935 C CA . ALA A 1 247 ? 57.264 7.349 -77.460 1.00 56.12 247 ALA A CA 1
ATOM 1936 C C . ALA A 1 247 ? 56.627 5.969 -77.595 1.00 56.12 247 ALA A C 1
ATOM 1938 O O . ALA A 1 247 ? 55.900 5.528 -76.702 1.00 56.12 247 ALA A O 1
ATOM 1939 N N . PHE A 1 248 ? 56.900 5.314 -78.718 1.00 53.56 248 PHE A N 1
ATOM 1940 C CA . PHE A 1 248 ? 56.557 3.917 -78.941 1.00 53.56 248 PHE A CA 1
ATOM 1941 C C . PHE A 1 248 ? 57.746 3.071 -78.433 1.00 53.56 248 PHE A C 1
ATOM 1943 O O . PHE A 1 248 ? 58.885 3.503 -78.549 1.00 53.56 248 PHE A O 1
ATOM 1950 N N . ASP A 1 249 ? 57.504 1.909 -77.820 1.00 51.62 249 ASP A N 1
ATOM 1951 C CA . ASP A 1 249 ? 58.538 0.920 -77.442 1.00 51.62 249 ASP A CA 1
ATOM 1952 C C . ASP A 1 249 ? 59.582 1.278 -76.358 1.00 51.62 249 ASP A C 1
ATOM 1954 O O . ASP A 1 249 ? 60.601 0.597 -76.226 1.00 51.62 249 ASP A O 1
ATOM 1958 N N . LEU A 1 250 ? 59.320 2.250 -75.472 1.00 56.62 250 LEU A N 1
ATOM 1959 C CA . LEU A 1 250 ? 60.185 2.468 -74.289 1.00 56.62 250 LEU A CA 1
ATOM 1960 C C . LEU A 1 250 ? 60.232 1.265 -73.324 1.00 56.62 250 LEU A C 1
ATOM 1962 O O . LEU A 1 250 ? 61.143 1.163 -72.504 1.00 56.62 250 LEU A O 1
ATOM 1966 N N . ASP A 1 251 ? 59.237 0.381 -73.374 1.00 53.50 251 ASP A N 1
ATOM 1967 C CA . ASP A 1 251 ? 59.158 -0.862 -72.605 1.00 53.50 251 ASP A CA 1
ATOM 1968 C C . ASP A 1 251 ? 59.887 -2.044 -73.267 1.00 53.50 251 ASP A C 1
ATOM 1970 O O . ASP A 1 251 ? 60.171 -3.027 -72.580 1.00 53.50 251 ASP A O 1
ATOM 1974 N N . GLN A 1 252 ? 60.233 -1.943 -74.556 1.00 53.91 252 GLN A N 1
ATOM 1975 C CA . GLN A 1 252 ? 60.988 -2.968 -75.288 1.00 53.91 252 GLN A CA 1
ATOM 1976 C C . GLN A 1 252 ? 62.512 -2.782 -75.204 1.00 53.91 252 GLN A C 1
ATOM 1978 O O . GLN A 1 252 ? 63.269 -3.695 -75.538 1.00 53.91 252 GLN A O 1
ATOM 1983 N N . GLN A 1 253 ? 62.991 -1.633 -74.720 1.00 55.88 253 GLN A N 1
ATOM 1984 C CA . GLN A 1 253 ? 64.415 -1.424 -74.470 1.00 55.88 253 GLN A CA 1
ATOM 1985 C C . GLN A 1 253 ? 64.869 -2.210 -73.224 1.00 55.88 253 GLN A C 1
ATOM 1987 O O . GLN A 1 253 ? 64.450 -1.954 -72.089 1.00 55.88 253 GLN A O 1
ATOM 1992 N N . ASN A 1 254 ? 65.768 -3.175 -73.438 1.00 47.59 254 ASN A N 1
ATOM 1993 C CA . ASN A 1 254 ? 66.377 -3.988 -72.385 1.00 47.59 254 ASN A CA 1
ATOM 1994 C C . ASN A 1 254 ? 67.066 -3.098 -71.331 1.00 47.59 254 ASN A C 1
ATOM 1996 O O . ASN A 1 254 ? 68.157 -2.586 -71.560 1.00 47.59 254 ASN A O 1
ATOM 2000 N N . GLY A 1 255 ? 66.454 -2.954 -70.148 1.00 55.88 255 GLY A N 1
ATOM 2001 C CA . GLY A 1 255 ? 67.086 -2.335 -68.974 1.00 55.88 255 GLY A CA 1
ATOM 2002 C C . GLY A 1 255 ? 66.392 -1.104 -68.381 1.00 55.88 255 GLY A C 1
ATOM 2003 O O . GLY A 1 255 ? 66.820 -0.651 -67.313 1.00 55.88 255 GLY A O 1
ATOM 2004 N N . LEU A 1 256 ? 65.313 -0.579 -68.977 1.00 58.81 256 LEU A N 1
ATOM 2005 C CA . LEU A 1 256 ? 64.594 0.554 -68.380 1.00 58.81 256 LEU A CA 1
ATOM 2006 C C . LEU A 1 256 ? 63.761 0.140 -67.159 1.00 58.81 256 LEU A C 1
ATOM 2008 O O . LEU A 1 256 ? 62.787 -0.608 -67.233 1.00 58.81 256 LEU A O 1
ATOM 2012 N N . LYS A 1 257 ? 64.149 0.661 -65.990 1.00 56.38 257 LYS A N 1
ATOM 2013 C CA . LYS A 1 257 ? 63.456 0.442 -64.713 1.00 56.38 257 LYS A CA 1
ATOM 2014 C C . LYS A 1 257 ? 62.244 1.374 -64.590 1.00 56.38 257 LYS A C 1
ATOM 2016 O O . LYS A 1 257 ? 62.298 2.536 -64.987 1.00 56.38 257 LYS A O 1
ATOM 2021 N N . ARG A 1 258 ? 61.158 0.890 -63.968 1.00 57.38 258 ARG A N 1
ATOM 2022 C CA . ARG A 1 258 ? 59.991 1.719 -63.598 1.00 57.38 258 ARG A CA 1
ATOM 2023 C C . ARG A 1 258 ? 60.465 2.938 -62.793 1.00 57.38 258 ARG A C 1
ATOM 2025 O O . ARG A 1 258 ? 61.110 2.762 -61.764 1.00 57.38 258 ARG A O 1
ATOM 2032 N N . GLY A 1 259 ? 60.132 4.145 -63.256 1.00 57.81 259 GLY A N 1
ATOM 2033 C CA . GLY A 1 259 ? 60.599 5.404 -62.660 1.00 57.81 259 GLY A CA 1
ATOM 2034 C C . GLY A 1 259 ? 61.837 6.012 -63.327 1.00 57.81 259 GLY A C 1
ATOM 2035 O O . GLY A 1 259 ? 62.467 6.883 -62.733 1.00 57.81 259 GLY A O 1
ATOM 2036 N N . ALA A 1 260 ? 62.191 5.569 -64.538 1.00 62.28 260 ALA A N 1
ATOM 2037 C CA . ALA A 1 260 ? 63.232 6.201 -65.341 1.00 62.28 260 ALA A CA 1
ATOM 2038 C C . ALA A 1 260 ? 62.963 7.704 -65.545 1.00 62.28 260 ALA A C 1
ATOM 2040 O O . ALA A 1 260 ? 61.816 8.147 -65.700 1.00 62.28 260 ALA A O 1
ATOM 2041 N N . VAL A 1 261 ? 64.056 8.466 -65.520 1.00 63.16 261 VAL A N 1
ATOM 2042 C CA . VAL A 1 261 ? 64.084 9.915 -65.688 1.00 63.16 261 VAL A CA 1
ATOM 2043 C C . VAL A 1 261 ? 64.748 10.208 -67.022 1.00 63.16 261 VAL A C 1
ATOM 2045 O O . VAL A 1 261 ? 65.890 9.809 -67.233 1.00 63.16 261 VAL A O 1
ATOM 2048 N N . PHE A 1 262 ? 64.047 10.904 -67.908 1.00 66.50 262 PHE A N 1
ATOM 2049 C CA . PHE A 1 262 ? 64.561 11.250 -69.232 1.00 66.50 262 PHE A CA 1
ATOM 2050 C C . PHE A 1 262 ? 64.864 12.737 -69.284 1.00 66.50 262 PHE A C 1
ATOM 2052 O O . PHE A 1 262 ? 64.114 13.533 -68.730 1.00 66.50 262 PHE A O 1
ATOM 2059 N N . GLN A 1 263 ? 65.933 13.138 -69.959 1.00 67.19 263 GLN A N 1
ATOM 2060 C CA . GLN A 1 263 ? 66.175 14.542 -70.279 1.00 67.19 263 GLN A CA 1
ATOM 2061 C C . GLN A 1 263 ? 65.987 14.712 -71.779 1.00 67.19 263 GLN A C 1
ATOM 2063 O O . GLN A 1 263 ? 66.654 14.024 -72.546 1.00 67.19 263 GLN A O 1
ATOM 2068 N N . ALA A 1 264 ? 65.093 15.607 -72.202 1.00 67.00 264 ALA A N 1
ATOM 2069 C CA . ALA A 1 264 ? 64.963 15.912 -73.623 1.00 67.00 264 ALA A CA 1
ATOM 2070 C C . ALA A 1 264 ? 65.744 17.170 -73.973 1.00 67.00 264 ALA A C 1
ATOM 2072 O O . ALA A 1 264 ? 65.778 18.155 -73.228 1.00 67.00 264 ALA A O 1
ATOM 2073 N N . TRP A 1 265 ? 66.330 17.128 -75.158 1.00 66.94 265 TRP A N 1
ATOM 2074 C CA . TRP A 1 265 ? 67.054 18.223 -75.771 1.00 66.94 265 TRP A CA 1
ATOM 2075 C C . TRP A 1 265 ? 66.472 18.431 -77.167 1.00 66.94 265 TRP A C 1
ATOM 2077 O O . TRP A 1 265 ? 66.176 17.472 -77.872 1.00 66.94 265 TRP A O 1
ATOM 2087 N N . GLY A 1 266 ? 66.247 19.685 -77.540 1.00 67.25 266 GLY A N 1
ATOM 2088 C CA . GLY A 1 266 ? 65.699 20.078 -78.830 1.00 67.25 266 GLY A CA 1
ATOM 2089 C C . GLY A 1 266 ? 66.745 20.820 -79.640 1.00 67.25 266 GLY A C 1
ATOM 2090 O O . GLY A 1 266 ? 67.390 21.738 -79.135 1.00 67.25 266 GLY A O 1
ATOM 2091 N N . GLN A 1 267 ? 66.893 20.451 -80.905 1.00 66.81 267 GLN A N 1
ATOM 2092 C CA . GLN A 1 267 ? 67.760 21.132 -81.859 1.00 66.81 267 GLN A CA 1
ATOM 2093 C C . GLN A 1 267 ? 66.937 21.492 -83.098 1.00 66.81 267 GLN A C 1
ATOM 2095 O O . GLN A 1 267 ? 66.131 20.690 -83.567 1.00 66.81 267 GLN A O 1
ATOM 2100 N N . LYS A 1 268 ? 67.093 22.715 -83.614 1.00 62.03 268 LYS A N 1
ATOM 2101 C CA . LYS A 1 268 ? 66.346 23.186 -84.784 1.00 62.03 268 LYS A CA 1
ATOM 2102 C C . LYS A 1 268 ? 67.176 22.977 -86.056 1.00 62.03 268 LYS A C 1
ATOM 2104 O O . LYS A 1 268 ? 68.187 23.646 -86.256 1.00 62.03 268 LYS A O 1
ATOM 2109 N N . GLY A 1 269 ? 66.710 22.085 -86.932 1.00 62.28 269 GLY A N 1
ATOM 2110 C CA . GLY A 1 269 ? 67.330 21.795 -88.233 1.00 62.28 269 GLY A CA 1
ATOM 2111 C C . GLY A 1 269 ? 68.530 20.841 -88.169 1.00 62.28 269 GLY A C 1
ATOM 2112 O O . GLY A 1 269 ? 68.940 20.415 -87.094 1.00 62.28 269 GLY A O 1
ATOM 2113 N N . GLU A 1 270 ? 69.093 20.515 -89.338 1.00 57.69 270 GLU A N 1
ATOM 2114 C CA . GLU A 1 270 ? 70.194 19.552 -89.538 1.00 57.69 270 GLU A CA 1
ATOM 2115 C C . GLU A 1 270 ? 71.553 20.084 -89.027 1.00 57.69 270 GLU A C 1
ATOM 2117 O O . GLU A 1 270 ? 72.481 20.344 -89.791 1.00 57.69 270 GLU A O 1
ATOM 2122 N N . GLY A 1 271 ? 71.670 20.302 -87.714 1.00 58.78 271 GLY A N 1
ATOM 2123 C CA . GLY A 1 271 ? 72.964 20.449 -87.038 1.00 58.78 271 GLY A CA 1
ATOM 2124 C C . GLY A 1 271 ? 73.538 21.866 -86.907 1.00 58.78 271 GLY A C 1
ATOM 2125 O O . GLY A 1 271 ? 74.671 22.011 -86.454 1.00 58.78 271 GLY A O 1
ATOM 2126 N N . LYS A 1 272 ? 72.806 22.928 -87.276 1.00 56.41 272 LYS A N 1
ATOM 2127 C CA . LYS A 1 272 ? 73.361 24.304 -87.289 1.00 56.41 272 LYS A CA 1
ATOM 2128 C C . LYS A 1 272 ? 73.198 25.098 -85.985 1.00 56.41 272 LYS A C 1
ATOM 2130 O O . LYS A 1 272 ? 73.889 26.096 -85.805 1.00 56.41 272 LYS A O 1
ATOM 2135 N N . GLU A 1 273 ? 72.336 24.668 -85.065 1.00 64.44 273 GLU A N 1
ATOM 2136 C CA . GLU A 1 273 ? 72.127 25.328 -83.764 1.00 64.44 273 GLU A CA 1
ATOM 2137 C C . GLU A 1 273 ? 72.519 24.419 -82.594 1.00 64.44 273 GLU A C 1
ATOM 2139 O O . GLU A 1 273 ? 72.468 23.198 -82.708 1.00 64.44 273 GLU A O 1
ATOM 2144 N N . LYS A 1 274 ? 72.918 24.998 -81.453 1.00 68.88 274 LYS A N 1
ATOM 2145 C CA . LYS A 1 274 ? 73.251 24.216 -80.251 1.00 68.88 274 LYS A CA 1
ATOM 2146 C C . LYS A 1 274 ? 71.982 23.561 -79.679 1.00 68.88 274 LYS A C 1
ATOM 2148 O O . LYS A 1 274 ? 70.975 24.262 -79.555 1.00 68.88 274 LYS A O 1
ATOM 2153 N N . PRO A 1 275 ? 72.021 22.276 -79.280 1.00 69.00 275 PRO A N 1
ATOM 2154 C CA . PRO A 1 275 ? 70.897 21.634 -78.605 1.00 69.00 275 PRO A CA 1
ATOM 2155 C C . PRO A 1 275 ? 70.486 22.420 -77.353 1.00 69.00 275 PRO A C 1
ATOM 2157 O O . PRO A 1 275 ? 71.327 22.761 -76.517 1.00 69.00 275 PRO A O 1
ATOM 2160 N N . ARG A 1 276 ? 69.192 22.713 -77.212 1.00 69.75 276 ARG A N 1
ATOM 2161 C CA . ARG A 1 276 ? 68.615 23.383 -76.044 1.00 69.75 276 ARG A CA 1
ATOM 2162 C C . ARG A 1 276 ? 67.886 22.361 -75.185 1.00 69.75 276 ARG A C 1
ATOM 2164 O O . ARG A 1 276 ? 67.061 21.609 -75.693 1.00 69.75 276 ARG A O 1
ATOM 2171 N N . SER A 1 277 ? 68.163 22.345 -73.884 1.00 65.69 277 SER A N 1
ATOM 2172 C CA . SER A 1 277 ? 67.429 21.477 -72.961 1.00 65.69 277 SER A CA 1
ATOM 2173 C C . SER A 1 277 ? 65.948 21.866 -72.937 1.00 65.69 277 SER A C 1
ATOM 2175 O O . SER A 1 277 ? 65.609 23.039 -72.772 1.00 65.69 277 SER A O 1
ATOM 2177 N N . LEU A 1 278 ? 65.081 20.874 -73.125 1.00 67.25 278 LEU A N 1
ATOM 2178 C CA . LEU A 1 278 ? 63.624 20.999 -73.067 1.00 67.25 278 LEU A CA 1
ATOM 2179 C C . LEU A 1 278 ? 63.065 20.586 -71.697 1.00 67.25 278 LEU A C 1
ATOM 2181 O O . LEU A 1 278 ? 61.878 20.771 -71.440 1.00 67.25 278 LEU A O 1
ATOM 2185 N N . GLY A 1 279 ? 63.915 20.055 -70.814 1.00 66.38 279 GLY A N 1
ATOM 2186 C CA . GLY A 1 279 ? 63.566 19.662 -69.452 1.00 66.38 279 GLY A CA 1
ATOM 2187 C C . GLY A 1 279 ? 63.645 18.157 -69.199 1.00 66.38 279 GLY A C 1
ATOM 2188 O O . GLY A 1 279 ? 64.154 17.383 -70.014 1.00 66.38 279 GLY A O 1
ATOM 2189 N N . THR A 1 280 ? 63.144 17.761 -68.028 1.00 63.03 280 THR A N 1
ATOM 2190 C CA . THR A 1 280 ? 63.254 16.405 -67.480 1.00 63.03 280 THR A CA 1
ATOM 2191 C C . THR A 1 280 ? 61.873 15.755 -67.351 1.00 63.03 280 THR A C 1
ATOM 2193 O O . THR A 1 280 ? 60.943 16.368 -66.828 1.00 63.03 280 THR A O 1
ATOM 2196 N N . PHE A 1 281 ? 61.740 14.506 -67.788 1.00 64.44 281 PHE A N 1
ATOM 2197 C CA . PHE A 1 281 ? 60.501 13.731 -67.839 1.00 64.44 281 PHE A CA 1
ATOM 2198 C C . PHE A 1 281 ? 60.563 12.569 -66.857 1.00 64.44 281 PHE A C 1
ATOM 2200 O O . PHE A 1 281 ? 61.611 11.952 -66.671 1.00 64.44 281 PHE A O 1
ATOM 2207 N N . TRP A 1 282 ? 59.411 12.237 -66.281 1.00 61.78 282 TRP A N 1
ATOM 2208 C CA . TRP A 1 282 ? 59.269 11.180 -65.287 1.00 61.78 282 TRP A CA 1
ATOM 2209 C C . TRP A 1 282 ? 58.294 10.119 -65.786 1.00 61.78 282 TRP A C 1
ATOM 2211 O O . TRP A 1 282 ? 57.171 10.431 -66.190 1.00 61.78 282 TRP A O 1
ATOM 2221 N N . MET A 1 283 ? 58.695 8.853 -65.716 1.00 56.53 283 MET A N 1
ATOM 2222 C CA . MET A 1 283 ? 57.822 7.736 -66.062 1.00 56.53 283 MET A CA 1
ATOM 2223 C C . MET A 1 283 ? 56.882 7.401 -64.896 1.00 56.53 283 MET A C 1
ATOM 2225 O O . MET A 1 283 ? 57.304 6.826 -63.891 1.00 56.53 283 MET A O 1
ATOM 2229 N N . THR A 1 284 ? 55.592 7.731 -65.032 1.00 50.62 284 THR A N 1
ATOM 2230 C CA . THR A 1 284 ? 54.564 7.364 -64.039 1.00 50.62 284 THR A CA 1
ATOM 2231 C C . THR A 1 284 ? 53.805 6.103 -64.492 1.00 50.62 284 THR A C 1
ATOM 2233 O O . THR A 1 284 ? 53.419 6.034 -65.657 1.00 50.62 284 THR A O 1
ATOM 2236 N N . PRO A 1 285 ? 53.515 5.113 -63.619 1.00 47.94 285 PRO A N 1
ATOM 2237 C CA . PRO A 1 285 ? 53.057 3.773 -64.030 1.00 47.94 285 PRO A CA 1
ATOM 2238 C C . PRO A 1 285 ? 51.687 3.646 -64.726 1.00 47.94 285 PRO A C 1
ATOM 2240 O O . PRO A 1 285 ? 51.252 2.519 -64.946 1.00 47.94 285 PRO A O 1
ATOM 2243 N N . ARG A 1 286 ? 50.947 4.733 -64.995 1.00 46.00 286 ARG A N 1
ATOM 2244 C CA . ARG A 1 286 ? 49.549 4.642 -65.473 1.00 46.00 286 ARG A CA 1
ATOM 2245 C C . ARG A 1 286 ? 49.163 5.490 -66.684 1.00 46.00 286 ARG A C 1
ATOM 2247 O O . ARG A 1 286 ? 48.043 5.330 -67.142 1.00 46.00 286 ARG A O 1
ATOM 2254 N N . LEU A 1 287 ? 50.043 6.335 -67.212 1.00 45.62 287 LEU A N 1
ATOM 2255 C CA . LEU A 1 287 ? 49.896 7.026 -68.502 1.00 45.62 287 LEU A CA 1
ATOM 2256 C C . LEU A 1 287 ? 51.192 7.811 -68.738 1.00 45.62 287 LEU A C 1
ATOM 2258 O O . LEU A 1 287 ? 51.640 8.526 -67.839 1.00 45.62 287 LEU A O 1
ATOM 2262 N N . TYR A 1 288 ? 51.796 7.677 -69.920 1.00 50.41 288 TYR A N 1
ATOM 2263 C CA . TYR A 1 288 ? 52.975 8.445 -70.323 1.00 50.41 288 TYR A CA 1
ATOM 2264 C C . TYR A 1 288 ? 52.573 9.916 -70.505 1.00 50.41 288 TYR A C 1
ATOM 2266 O O . TYR A 1 288 ? 52.188 10.342 -71.587 1.00 50.41 288 TYR A O 1
ATOM 2274 N N . ARG A 1 289 ? 52.579 10.694 -69.418 1.00 44.50 289 ARG A N 1
ATOM 2275 C CA . ARG A 1 289 ? 52.296 12.133 -69.446 1.00 44.50 289 ARG A CA 1
ATOM 2276 C C . ARG A 1 289 ? 53.416 12.880 -68.734 1.00 44.50 289 ARG A C 1
ATOM 2278 O O . ARG A 1 289 ? 53.439 12.945 -67.509 1.00 44.50 289 ARG A O 1
ATOM 2285 N N . GLY A 1 290 ? 54.327 13.457 -69.509 1.00 46.09 290 GLY A N 1
ATOM 2286 C CA . GLY A 1 290 ? 55.188 14.546 -69.054 1.00 46.09 290 GLY A CA 1
ATOM 2287 C C . GLY A 1 290 ? 54.548 15.872 -69.453 1.00 46.09 290 GLY A C 1
ATOM 2288 O O . GLY A 1 290 ? 54.179 16.036 -70.610 1.00 46.09 290 GLY A O 1
ATOM 2289 N N . SER A 1 291 ? 54.365 16.799 -68.513 1.00 40.69 291 SER A N 1
ATOM 2290 C CA . SER A 1 291 ? 53.944 18.167 -68.829 1.00 40.69 291 SER A CA 1
ATOM 2291 C C . SER A 1 291 ? 55.170 19.068 -68.896 1.00 40.69 291 SER A C 1
ATOM 2293 O O . SER A 1 291 ? 55.870 19.214 -67.895 1.00 40.69 291 SER A O 1
ATOM 2295 N N . ILE A 1 292 ? 55.399 19.696 -70.046 1.00 42.12 292 ILE A N 1
ATOM 2296 C CA . ILE A 1 292 ? 56.354 20.796 -70.175 1.00 42.12 292 ILE A CA 1
ATOM 2297 C C . ILE A 1 292 ? 55.568 22.101 -70.107 1.00 42.12 292 ILE A C 1
ATOM 2299 O O . ILE A 1 292 ? 54.647 22.312 -70.898 1.00 42.12 292 ILE A O 1
ATOM 2303 N N . THR A 1 293 ? 55.948 22.981 -69.187 1.00 34.56 293 THR A N 1
ATOM 2304 C CA . THR A 1 293 ? 55.613 24.402 -69.283 1.00 34.56 293 THR A CA 1
ATOM 2305 C C . THR A 1 293 ? 56.786 25.057 -70.001 1.00 34.56 293 THR A C 1
ATOM 2307 O O . THR A 1 293 ? 57.834 25.273 -69.396 1.00 34.56 293 THR A O 1
ATOM 2310 N N . CYS A 1 294 ? 56.669 25.277 -71.310 1.00 33.06 294 CYS A N 1
ATOM 2311 C CA . CYS A 1 294 ? 57.680 26.043 -72.035 1.00 33.06 294 CYS A CA 1
ATOM 2312 C C . CYS A 1 294 ? 57.609 27.506 -71.571 1.00 33.06 294 CYS A C 1
ATOM 2314 O O . CYS A 1 294 ? 56.527 28.091 -71.582 1.00 33.06 294 CYS A O 1
ATOM 2316 N N . LEU A 1 295 ? 58.752 28.060 -71.154 1.00 30.28 295 LEU A N 1
ATOM 2317 C CA . LEU A 1 295 ? 58.982 29.507 -71.073 1.00 30.28 295 LEU A CA 1
ATOM 2318 C C . LEU A 1 295 ? 59.253 30.064 -72.472 1.00 30.28 295 LEU A C 1
ATOM 2320 O O . LEU A 1 295 ? 60.053 29.425 -73.199 1.00 30.28 295 LEU A O 1
#

Foldseek 3Di:
DDDDDDDDDDDDDDPPVVVVVVVVVVVVVVVVVVVVVVPPPPCVVVVVVVVVVVVVVVVVVVVVVVVVVVVVVVVVVVVVVVVVVVVVVVVVVVVVVVVVVVVVVVVVVVVVVVVVVVVVVVVVVVVVVVVVVVVVVVVVVVVVVVVVVVVVVVVVVVVVVVVVVVVVVVVVVVVVVVVVVVVVVVVVVVVVVVVVVVVVVVVVVVCLVPDPQKDKDFAFDQDVVGDTDHGQWIKIDGPPDWIFTGGDCPVVPPPDDQFDKDWDWDDDDDPPDDTHTQGIATHDPPDRDDTGPDD

Sequence (295 aa):
MASKIFAIRGAPVWASWAVAASLLIAVVVNSAQYWFSKRLSGDEQARAIVLQKEVDQLREDLAKERAERAQSAEKQTSAAENSKQQATAENSETRKVLAENQELKRGLAESEAAREQQAHDFVALRDRERLLQSSLDVLQASQASLQAENAGLSNKISRLTDDLKKSREESTALTARNEALSLEAVSKVRYVERQQKLLATDHDIRDILGSRSLRIIDVYDVSGEGETEPPFGRIFYNEGKSLIFYAFDLDQQNGLKRGAVFQAWGQKGEGKEKPRSLGTFWMTPRLYRGSITCL

Radius of gyration: 99.23 Å; chains: 1; bounding box: 182×44×233 Å